Protein AF-A0A354GG50-F1 (afdb_monomer_lite)

Structure (mmCIF, N/CA/C/O backbone):
data_AF-A0A354GG50-F1
#
_entry.id   AF-A0A354GG50-F1
#
loop_
_atom_site.group_PDB
_atom_site.id
_atom_site.type_symbol
_atom_site.label_atom_id
_atom_site.label_alt_id
_atom_site.label_comp_id
_atom_site.label_asym_id
_atom_site.label_entity_id
_atom_site.label_seq_id
_atom_site.pdbx_PDB_ins_code
_atom_site.Cartn_x
_atom_site.Cartn_y
_atom_site.Cartn_z
_atom_site.occupancy
_atom_site.B_iso_or_equiv
_atom_site.auth_seq_id
_atom_site.auth_comp_id
_atom_site.auth_asym_id
_atom_site.auth_atom_id
_atom_site.pdbx_PDB_model_num
ATOM 1 N N . MET A 1 1 ? 28.148 -9.284 1.866 1.00 51.81 1 MET A N 1
ATOM 2 C CA . MET A 1 1 ? 27.307 -9.686 0.708 1.00 51.81 1 MET A CA 1
ATOM 3 C C . MET A 1 1 ? 28.190 -10.101 -0.469 1.00 51.81 1 MET A C 1
ATOM 5 O O . MET A 1 1 ? 29.041 -9.314 -0.860 1.00 51.81 1 MET A O 1
ATOM 9 N N . LYS A 1 2 ? 28.005 -11.297 -1.054 1.00 51.03 2 LYS A N 1
ATOM 10 C CA . LYS A 1 2 ? 28.727 -11.723 -2.272 1.00 51.03 2 LYS A CA 1
ATOM 11 C C . LYS A 1 2 ? 27.736 -11.932 -3.418 1.00 51.03 2 LYS A C 1
ATOM 13 O O . LYS A 1 2 ? 26.863 -12.793 -3.324 1.00 51.03 2 LYS A O 1
ATOM 18 N N . ILE A 1 3 ? 27.864 -11.136 -4.480 1.00 56.34 3 ILE A N 1
ATOM 19 C CA . ILE A 1 3 ? 27.082 -11.313 -5.711 1.00 56.34 3 ILE A CA 1
ATOM 20 C C . ILE A 1 3 ? 27.457 -12.666 -6.312 1.00 56.34 3 ILE A C 1
ATOM 22 O O . ILE A 1 3 ? 28.640 -12.958 -6.481 1.00 56.34 3 ILE A O 1
ATOM 26 N N . LYS A 1 4 ? 26.457 -13.502 -6.604 1.00 60.84 4 LYS A N 1
ATOM 27 C CA . LYS A 1 4 ? 26.679 -14.765 -7.326 1.00 60.84 4 LYS A CA 1
ATOM 28 C C . LYS A 1 4 ? 26.447 -14.618 -8.823 1.00 60.84 4 LYS A C 1
ATOM 30 O O . LYS A 1 4 ? 27.098 -15.305 -9.598 1.00 60.84 4 LYS A O 1
ATOM 35 N N . ILE A 1 5 ? 25.529 -13.733 -9.210 1.00 71.31 5 ILE A N 1
ATOM 36 C CA . ILE A 1 5 ? 25.177 -13.470 -10.603 1.00 71.31 5 ILE A CA 1
ATOM 37 C C . ILE A 1 5 ? 25.212 -11.960 -10.819 1.00 71.31 5 ILE A C 1
ATOM 39 O O . ILE A 1 5 ? 24.445 -11.216 -10.209 1.00 71.31 5 ILE A O 1
ATOM 43 N N . HIS A 1 6 ? 26.147 -11.522 -11.655 1.00 74.62 6 HIS A N 1
ATOM 44 C CA . HIS A 1 6 ? 26.325 -10.120 -12.011 1.00 74.62 6 HIS A CA 1
ATOM 45 C C . HIS A 1 6 ? 25.507 -9.787 -13.259 1.00 74.62 6 HIS A C 1
ATOM 47 O O . HIS A 1 6 ? 25.365 -10.623 -14.152 1.00 74.62 6 HIS A O 1
ATOM 53 N N . SER A 1 7 ? 25.004 -8.555 -13.335 1.00 84.06 7 SER A N 1
ATOM 54 C CA . SER A 1 7 ? 24.515 -8.005 -14.598 1.00 84.06 7 SER A CA 1
ATOM 55 C C . SER A 1 7 ? 25.671 -7.806 -15.575 1.00 84.06 7 SER A C 1
ATOM 57 O O . SER A 1 7 ? 26.761 -7.388 -15.180 1.00 84.06 7 SER A O 1
ATOM 59 N N . THR A 1 8 ? 25.419 -8.087 -16.847 1.00 87.06 8 THR A N 1
ATOM 60 C CA . THR A 1 8 ? 26.373 -7.915 -17.950 1.00 87.06 8 THR A CA 1
ATOM 61 C C . THR A 1 8 ? 25.760 -7.034 -19.031 1.00 87.06 8 THR A C 1
ATOM 63 O O . THR A 1 8 ? 24.581 -6.695 -18.952 1.00 87.06 8 THR A O 1
ATOM 66 N N . GLU A 1 9 ? 26.540 -6.658 -20.046 1.00 78.75 9 GLU A N 1
ATOM 67 C CA . GLU A 1 9 ? 25.990 -5.938 -21.198 1.00 78.75 9 GLU A CA 1
ATOM 68 C C . GLU A 1 9 ? 24.902 -6.780 -21.863 1.00 78.75 9 GLU A C 1
ATOM 70 O O . GLU A 1 9 ? 23.767 -6.349 -21.921 1.00 78.75 9 GLU A O 1
ATOM 75 N N . THR A 1 10 ? 25.141 -8.045 -22.200 1.00 83.44 10 THR A N 1
ATOM 76 C CA . THR A 1 10 ? 24.106 -8.892 -22.824 1.00 83.44 10 THR A CA 1
ATOM 77 C C . THR A 1 10 ? 22.894 -9.176 -21.928 1.00 83.44 10 THR A C 1
ATOM 79 O O . THR A 1 10 ? 21.800 -9.414 -22.433 1.00 83.44 10 THR A O 1
ATOM 82 N N . GLU A 1 11 ? 23.063 -9.158 -20.603 1.00 87.06 11 GLU A N 1
ATOM 83 C CA . GLU A 1 11 ? 22.009 -9.473 -19.635 1.00 87.06 11 GLU A CA 1
ATOM 84 C C . GLU A 1 11 ? 21.975 -8.438 -18.492 1.00 87.06 11 GLU A C 1
ATOM 86 O O . GLU A 1 11 ? 22.357 -8.723 -17.348 1.00 87.06 11 GLU A O 1
ATOM 91 N N . PRO A 1 12 ? 21.492 -7.211 -18.761 1.00 90.38 12 PRO A N 1
ATOM 92 C CA . PRO A 1 12 ? 21.618 -6.095 -17.823 1.00 90.38 12 PRO A CA 1
ATOM 93 C C . PRO A 1 12 ? 20.745 -6.252 -16.573 1.00 90.38 12 PRO A C 1
ATOM 95 O O . PRO A 1 12 ? 21.036 -5.662 -15.536 1.00 90.38 12 PRO A O 1
ATOM 98 N N . LEU A 1 13 ? 19.696 -7.078 -16.631 1.00 92.00 13 LEU A N 1
ATOM 99 C CA . LEU A 1 13 ? 18.775 -7.318 -15.515 1.00 92.00 13 LEU A CA 1
ATOM 100 C C . LEU A 1 13 ? 19.139 -8.546 -14.663 1.00 92.00 13 LEU A C 1
ATOM 102 O O . LEU A 1 13 ? 18.432 -8.840 -13.700 1.00 92.00 13 LEU A O 1
ATOM 106 N N . ASN A 1 14 ? 20.218 -9.270 -14.977 1.00 88.56 14 ASN A N 1
ATOM 107 C CA . ASN A 1 14 ? 20.534 -10.550 -14.334 1.00 88.56 14 ASN A CA 1
ATOM 108 C C . ASN A 1 14 ? 20.699 -10.480 -12.821 1.00 88.56 14 ASN A C 1
ATOM 110 O O . ASN A 1 14 ? 20.216 -11.371 -12.120 1.00 88.56 14 ASN A O 1
ATOM 114 N N . PHE A 1 15 ? 21.336 -9.422 -12.310 1.00 86.62 15 PHE A N 1
ATOM 115 C CA . PHE A 1 15 ? 21.419 -9.210 -10.869 1.00 86.62 15 PHE A CA 1
ATOM 116 C C . PHE A 1 15 ? 20.021 -9.194 -10.240 1.00 86.62 15 PHE A C 1
ATOM 118 O O . PHE A 1 15 ? 19.789 -9.895 -9.261 1.00 86.62 15 PHE A O 1
ATOM 125 N N . PHE A 1 16 ? 19.080 -8.439 -10.814 1.00 87.81 16 PHE A N 1
ATOM 126 C CA . PHE A 1 16 ? 17.727 -8.315 -10.276 1.00 87.81 16 PHE A CA 1
ATOM 127 C C . PHE A 1 16 ? 16.928 -9.605 -10.434 1.00 87.81 16 PHE A C 1
ATOM 129 O O . PHE A 1 16 ? 16.264 -10.009 -9.485 1.00 87.81 16 PHE A O 1
ATOM 136 N N . LYS A 1 17 ? 17.061 -10.310 -11.565 1.00 87.56 17 LYS A N 1
ATOM 137 C CA . LYS A 1 17 ? 16.453 -11.639 -11.741 1.00 87.56 17 LYS A CA 1
ATOM 138 C C . LYS A 1 17 ? 16.932 -12.629 -10.689 1.00 87.56 17 LYS A C 1
ATOM 140 O O . LYS A 1 17 ? 16.136 -13.382 -10.148 1.00 87.56 17 LYS A O 1
ATOM 145 N N . TRP A 1 18 ? 18.223 -12.615 -10.376 1.00 82.38 18 TRP A N 1
ATOM 146 C CA . TRP A 1 18 ? 18.794 -13.451 -9.327 1.00 82.38 18 TRP A CA 1
ATOM 147 C C . TRP A 1 18 ? 18.364 -13.014 -7.922 1.00 82.38 18 TRP A C 1
ATOM 149 O O . TRP A 1 18 ? 17.972 -13.849 -7.105 1.00 82.38 18 TRP A O 1
ATOM 159 N N . PHE A 1 19 ? 18.431 -11.712 -7.646 1.00 80.00 19 PHE A N 1
ATOM 160 C CA . PHE A 1 19 ? 18.116 -11.129 -6.348 1.00 80.00 19 PHE A CA 1
ATOM 161 C C . PHE A 1 19 ? 16.655 -11.389 -5.963 1.00 80.00 19 PHE A C 1
ATOM 163 O O . PHE A 1 19 ? 16.398 -11.830 -4.847 1.00 80.00 19 PHE A O 1
ATOM 170 N N . PHE A 1 20 ? 15.722 -11.200 -6.901 1.00 79.12 20 PHE A N 1
ATOM 171 C CA . PHE A 1 20 ? 14.286 -11.409 -6.709 1.00 79.12 20 PHE A CA 1
ATOM 172 C C . PHE A 1 20 ? 13.828 -12.872 -6.874 1.00 79.12 20 PHE A C 1
ATOM 174 O O . PHE A 1 20 ? 12.641 -13.139 -6.752 1.00 79.12 20 PHE A O 1
ATOM 181 N N . ASN A 1 21 ? 14.715 -13.845 -7.117 1.00 74.19 21 ASN A N 1
ATOM 182 C CA . ASN A 1 21 ? 14.326 -15.260 -7.209 1.00 74.19 21 ASN A CA 1
ATOM 183 C C . ASN A 1 21 ? 14.181 -15.924 -5.814 1.00 74.19 21 ASN A C 1
ATOM 185 O O . ASN A 1 21 ? 14.924 -15.633 -4.870 1.00 74.19 21 ASN A O 1
ATOM 189 N N . SER A 1 22 ? 13.223 -16.850 -5.708 1.00 54.03 22 SER A N 1
ATOM 190 C CA . SER A 1 22 ? 12.463 -17.303 -4.530 1.00 54.03 22 SER A CA 1
ATOM 191 C C . SER A 1 22 ? 13.215 -18.030 -3.405 1.00 54.03 22 SER A C 1
ATOM 193 O O . SER A 1 22 ? 12.609 -18.350 -2.387 1.00 54.03 22 SER A O 1
ATOM 195 N N . GLU A 1 23 ? 14.522 -18.264 -3.510 1.00 56.00 23 GLU A N 1
ATOM 196 C CA . GLU A 1 23 ? 15.318 -18.843 -2.408 1.00 56.00 23 GLU A CA 1
ATOM 197 C C . GLU A 1 23 ? 16.195 -17.813 -1.678 1.00 56.00 23 GLU A C 1
ATOM 199 O O . GLU A 1 23 ? 16.652 -18.059 -0.557 1.00 56.00 23 GLU A O 1
ATOM 204 N N . THR A 1 24 ? 16.432 -16.651 -2.291 1.00 53.44 24 THR A N 1
ATOM 205 C CA . THR A 1 24 ? 17.447 -15.688 -1.841 1.00 53.44 24 THR A CA 1
ATOM 206 C C . THR A 1 24 ? 16.909 -14.749 -0.761 1.00 53.44 24 THR A C 1
ATOM 208 O O . THR A 1 24 ? 17.591 -14.483 0.229 1.00 53.44 24 THR A O 1
ATOM 211 N N . ILE A 1 25 ? 15.656 -14.300 -0.889 1.00 51.75 25 ILE A N 1
ATOM 212 C CA . ILE A 1 25 ? 15.064 -13.320 0.034 1.00 51.75 25 ILE A CA 1
ATOM 213 C C . ILE A 1 25 ? 14.459 -13.982 1.282 1.00 51.75 25 ILE A C 1
ATOM 215 O O . ILE A 1 25 ? 14.435 -13.379 2.349 1.00 51.75 25 ILE A O 1
ATOM 219 N N . ALA A 1 26 ? 14.107 -15.270 1.242 1.00 50.06 26 ALA A N 1
ATOM 220 C CA . ALA A 1 26 ? 13.717 -16.009 2.452 1.00 50.06 26 ALA A CA 1
ATOM 221 C C . ALA A 1 26 ? 14.840 -16.068 3.518 1.00 50.06 26 ALA A C 1
ATOM 223 O O . ALA A 1 26 ? 14.574 -16.333 4.689 1.00 50.06 26 ALA A O 1
ATOM 224 N N . LYS A 1 27 ? 16.094 -15.784 3.128 1.00 55.25 27 LYS A N 1
ATOM 225 C CA . LYS A 1 27 ? 17.288 -15.738 3.991 1.00 55.25 27 LYS A CA 1
ATOM 226 C C . LYS A 1 27 ? 17.794 -14.319 4.260 1.00 55.25 27 LYS A C 1
ATOM 228 O O . LYS A 1 27 ? 18.933 -14.159 4.680 1.00 55.25 27 LYS A O 1
ATOM 233 N N . TYR A 1 28 ? 16.976 -13.293 4.038 1.00 54.31 28 TYR A N 1
ATOM 234 C CA . TY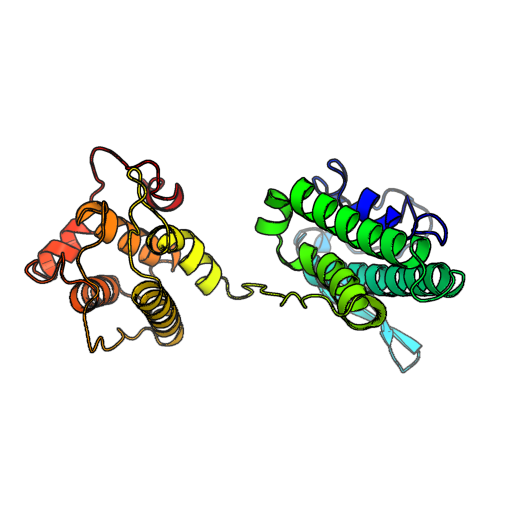R A 1 28 ? 17.356 -11.874 4.095 1.00 54.31 28 TYR A CA 1
ATOM 235 C C . TYR A 1 28 ? 18.158 -11.457 5.344 1.00 54.31 28 TYR A C 1
ATOM 237 O O . TYR A 1 28 ? 19.037 -10.604 5.257 1.00 54.31 28 TYR A O 1
ATOM 245 N N . TYR A 1 29 ? 17.900 -12.102 6.488 1.00 49.69 29 TYR A N 1
ATOM 246 C CA . TYR A 1 29 ? 18.635 -11.878 7.736 1.00 49.69 29 TYR A CA 1
ATOM 247 C C . TYR A 1 29 ? 19.932 -12.683 7.865 1.00 49.69 29 TYR A C 1
ATOM 249 O O . TYR A 1 29 ? 20.845 -12.208 8.518 1.00 49.69 29 TYR A O 1
ATOM 257 N N . ASP A 1 30 ? 20.052 -13.861 7.253 1.00 47.94 30 ASP A N 1
ATOM 258 C CA . ASP A 1 30 ? 21.285 -14.666 7.291 1.00 47.94 30 ASP A CA 1
ATOM 259 C C . ASP A 1 30 ? 22.266 -14.258 6.176 1.00 47.94 30 ASP A C 1
ATOM 261 O O . ASP A 1 30 ? 23.475 -14.439 6.287 1.00 47.94 30 ASP A O 1
ATOM 265 N N . TRP A 1 31 ? 21.755 -13.674 5.090 1.00 47.41 31 TRP A N 1
ATOM 266 C CA . TRP A 1 31 ? 22.506 -13.386 3.868 1.00 47.41 31 TRP A CA 1
ATOM 267 C C . TRP A 1 31 ? 23.466 -12.193 3.972 1.00 47.41 31 TRP A C 1
ATOM 269 O O . TRP A 1 31 ? 24.481 -12.139 3.272 1.00 47.41 31 TRP A O 1
ATOM 279 N N . PHE A 1 32 ? 23.170 -11.239 4.858 1.00 47.47 32 PHE A N 1
ATOM 280 C CA . PHE A 1 32 ? 24.045 -10.093 5.113 1.00 47.47 32 PHE A CA 1
ATOM 281 C C . PHE A 1 32 ? 25.245 -10.454 6.004 1.00 47.47 32 PHE A C 1
ATOM 283 O O . PHE A 1 32 ? 26.280 -9.800 5.900 1.00 47.47 32 PHE A O 1
ATOM 290 N N . PHE A 1 33 ? 25.130 -11.516 6.812 1.00 46.59 33 PHE A N 1
ATOM 291 C CA . PHE A 1 33 ? 26.080 -11.870 7.875 1.00 46.59 33 PHE A CA 1
ATOM 292 C C . PHE A 1 33 ? 26.705 -13.268 7.713 1.00 46.59 33 PHE A C 1
ATOM 294 O O . PHE A 1 33 ? 27.149 -13.846 8.704 1.00 46.59 33 PHE A O 1
ATOM 301 N N . ASP A 1 34 ? 26.714 -13.848 6.504 1.00 40.59 34 ASP A N 1
ATOM 302 C CA . ASP A 1 34 ? 27.281 -15.187 6.276 1.00 40.59 34 ASP A CA 1
ATOM 303 C C . ASP A 1 34 ? 28.820 -15.164 6.395 1.00 40.59 34 ASP A C 1
ATOM 305 O O . ASP A 1 34 ? 29.561 -15.035 5.421 1.00 40.59 34 ASP A O 1
ATOM 309 N N . ASP A 1 35 ? 29.279 -15.281 7.640 1.00 42.94 35 ASP A N 1
ATOM 310 C CA . ASP A 1 35 ? 30.659 -15.264 8.140 1.00 42.94 35 ASP A CA 1
ATOM 311 C C . ASP A 1 35 ? 31.358 -16.631 7.945 1.00 42.94 35 ASP A C 1
ATOM 313 O O . ASP A 1 35 ? 32.126 -17.110 8.781 1.00 42.94 35 ASP A O 1
ATOM 317 N N . LYS A 1 36 ? 31.019 -17.347 6.863 1.00 39.84 36 LYS A N 1
ATOM 318 C CA . LYS A 1 36 ? 31.468 -18.732 6.618 1.00 39.84 36 LYS A CA 1
ATOM 319 C C . LYS A 1 36 ? 32.705 -18.867 5.735 1.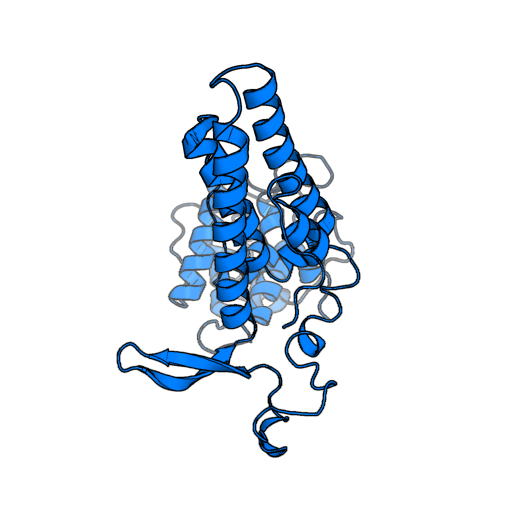00 39.84 36 LYS A C 1
ATOM 321 O O . LYS A 1 36 ? 33.018 -19.975 5.308 1.00 39.84 36 LYS A O 1
ATOM 326 N N . ASN A 1 37 ? 33.447 -17.786 5.509 1.00 35.56 37 ASN A N 1
ATOM 327 C CA . ASN A 1 37 ? 34.810 -17.871 4.988 1.00 35.56 37 ASN A CA 1
ATOM 328 C C . ASN A 1 37 ? 35.772 -17.118 5.902 1.00 35.56 37 ASN A C 1
ATOM 330 O O . ASN A 1 37 ? 36.131 -15.964 5.688 1.00 35.56 37 ASN A O 1
ATOM 334 N N . THR A 1 38 ? 36.221 -17.850 6.915 1.00 44.50 38 THR A N 1
ATOM 335 C CA . THR A 1 38 ? 37.491 -17.641 7.594 1.00 44.50 38 THR A CA 1
ATOM 336 C C . THR A 1 38 ? 38.603 -17.455 6.566 1.00 44.50 38 THR A C 1
ATOM 338 O O . THR A 1 38 ? 39.003 -18.412 5.909 1.00 44.50 38 THR A O 1
ATOM 341 N N . GLN A 1 39 ? 39.144 -16.240 6.476 1.00 35.97 39 GLN A N 1
ATOM 342 C CA . GLN A 1 39 ? 40.583 -16.066 6.708 1.00 35.97 39 GLN A CA 1
ATOM 343 C C . GLN A 1 39 ? 41.029 -14.620 6.936 1.00 35.97 39 GLN A C 1
ATOM 345 O O . GLN A 1 39 ? 42.093 -14.449 7.517 1.00 35.97 39 GLN A O 1
ATOM 350 N N . TYR A 1 40 ? 40.237 -13.595 6.613 1.00 39.03 40 TYR A N 1
ATOM 351 C CA . TYR A 1 40 ? 40.642 -12.209 6.875 1.00 39.03 40 TYR A CA 1
ATOM 352 C C . TYR A 1 40 ? 39.447 -11.262 7.007 1.00 39.03 40 TYR A C 1
ATOM 354 O O . TYR A 1 40 ? 39.152 -10.582 6.043 1.00 39.03 40 TYR A O 1
ATOM 362 N N . GLU A 1 41 ? 38.799 -11.164 8.173 1.00 35.16 41 GLU A N 1
ATOM 363 C CA . GLU A 1 41 ? 38.072 -9.936 8.556 1.00 35.16 41 GLU A CA 1
ATOM 364 C C . GLU A 1 41 ? 38.100 -9.714 10.087 1.00 35.16 41 GLU A C 1
ATOM 366 O O . GLU A 1 41 ? 38.312 -10.667 10.852 1.00 35.16 41 GLU A O 1
ATOM 371 N N . PRO A 1 42 ? 37.988 -8.452 10.554 1.00 36.94 42 PRO A N 1
ATOM 372 C CA . PRO A 1 42 ? 38.247 -8.059 11.934 1.00 36.94 42 PRO A CA 1
ATOM 373 C C . PRO A 1 42 ? 37.187 -8.618 12.886 1.00 36.94 42 PRO A C 1
ATOM 375 O O . PRO A 1 42 ? 35.989 -8.572 12.628 1.00 36.94 42 PRO A O 1
ATOM 378 N N . ARG A 1 43 ? 37.641 -9.129 14.033 1.00 37.00 43 ARG A N 1
ATOM 379 C CA . ARG A 1 43 ? 36.809 -9.748 15.074 1.00 37.00 43 ARG A CA 1
ATOM 380 C C . ARG A 1 43 ? 35.773 -8.761 15.634 1.00 37.00 43 ARG A C 1
ATOM 382 O O . ARG A 1 43 ? 36.087 -8.014 16.559 1.00 37.00 43 ARG A O 1
ATOM 389 N N . LEU A 1 44 ? 34.531 -8.806 15.155 1.00 38.41 44 LEU A N 1
ATOM 390 C CA . LEU A 1 44 ? 33.405 -8.212 15.882 1.00 38.41 44 LEU A CA 1
ATOM 391 C C . LEU A 1 44 ? 33.091 -9.047 17.132 1.00 38.41 44 LEU A C 1
ATOM 393 O O . LEU A 1 44 ? 33.124 -10.282 17.128 1.00 38.41 44 LEU A O 1
ATOM 397 N N . ASN A 1 45 ? 32.829 -8.351 18.236 1.00 34.75 45 ASN A N 1
ATOM 398 C CA . ASN A 1 45 ? 32.738 -8.939 19.567 1.00 34.75 45 ASN A CA 1
ATOM 399 C C . ASN A 1 45 ? 31.416 -9.732 19.702 1.00 34.75 45 ASN A C 1
ATOM 401 O O . ASN A 1 45 ? 30.360 -9.207 19.343 1.00 34.75 45 ASN A O 1
ATOM 405 N N . PRO A 1 46 ? 31.401 -10.966 20.245 1.00 38.34 46 PRO A N 1
ATOM 406 C CA . PRO A 1 46 ? 30.193 -11.796 20.330 1.00 38.34 46 PRO A CA 1
ATOM 407 C C . PRO A 1 46 ? 29.011 -11.157 21.079 1.00 38.34 46 PRO A C 1
ATOM 409 O O . PRO A 1 46 ? 27.868 -11.534 20.838 1.00 38.34 46 PRO A O 1
ATOM 412 N N . SER A 1 47 ? 29.257 -10.172 21.947 1.00 38.69 47 SER A N 1
ATOM 413 C CA . SER A 1 47 ? 28.223 -9.395 22.645 1.00 38.69 47 SER A CA 1
ATOM 414 C C . SER A 1 47 ? 27.422 -8.452 21.734 1.00 38.69 47 SER A C 1
ATOM 416 O O . SER A 1 47 ? 26.347 -8.013 22.129 1.00 38.69 47 SER A O 1
ATOM 418 N N . GLN A 1 48 ? 27.885 -8.185 20.508 1.00 40.44 48 GLN A N 1
ATOM 419 C CA . GLN A 1 48 ? 27.143 -7.444 19.478 1.00 40.44 48 GLN A CA 1
ATOM 420 C C . GLN A 1 48 ? 26.197 -8.348 18.662 1.00 40.44 48 GLN A C 1
ATOM 422 O O . GLN A 1 48 ? 25.388 -7.847 17.887 1.00 40.44 48 GLN A O 1
ATOM 427 N N . LYS A 1 49 ? 26.231 -9.677 18.865 1.00 41.75 49 LYS A N 1
ATOM 428 C CA . LYS A 1 49 ? 25.354 -10.648 18.175 1.00 41.75 49 LYS A CA 1
ATOM 429 C C . LYS A 1 49 ? 23.896 -10.636 18.656 1.00 41.75 49 LYS A C 1
ATOM 431 O O . LYS A 1 49 ? 23.057 -11.307 18.054 1.00 41.75 49 LYS A O 1
ATOM 436 N N . SER A 1 50 ? 23.581 -9.930 19.744 1.00 37.28 50 SER A N 1
ATOM 437 C CA . SER A 1 50 ? 22.257 -9.963 20.379 1.00 37.28 50 SER A CA 1
ATOM 438 C C . SER A 1 50 ? 21.229 -9.002 19.768 1.00 37.28 50 SER A C 1
ATOM 440 O O . SER A 1 50 ? 20.040 -9.226 19.968 1.00 37.28 50 SER A O 1
ATOM 442 N N . ASN A 1 51 ? 21.637 -8.018 18.954 1.00 42.09 51 ASN A N 1
ATOM 443 C CA . ASN A 1 51 ? 20.726 -7.097 18.256 1.00 42.09 51 ASN A CA 1
ATOM 444 C C . ASN A 1 51 ? 20.855 -7.236 16.730 1.00 42.09 51 ASN A C 1
ATOM 446 O O . ASN A 1 51 ? 21.449 -6.403 16.057 1.00 42.09 51 ASN A O 1
ATOM 450 N N . ARG A 1 52 ? 20.264 -8.301 16.176 1.00 50.12 52 ARG A N 1
ATOM 451 C CA . ARG A 1 52 ? 20.319 -8.694 14.748 1.00 50.12 52 ARG A CA 1
ATOM 452 C C . ARG A 1 52 ? 19.662 -7.722 13.745 1.00 50.12 52 ARG A C 1
ATOM 454 O O . ARG A 1 52 ? 19.559 -8.059 12.571 1.00 50.12 52 ARG A O 1
ATOM 461 N N . LEU A 1 53 ? 19.165 -6.568 14.190 1.00 45.25 53 LEU A N 1
ATOM 462 C CA . LEU A 1 53 ? 18.495 -5.570 13.339 1.00 45.25 53 LEU A CA 1
ATOM 463 C C . LEU A 1 53 ? 19.438 -4.450 12.876 1.00 45.25 53 LEU A C 1
ATOM 465 O O . LEU A 1 53 ? 19.132 -3.758 11.905 1.00 45.25 53 LEU A O 1
ATOM 469 N N . ASP A 1 54 ? 20.591 -4.322 13.535 1.00 42.25 54 ASP A N 1
ATOM 470 C CA . ASP A 1 54 ? 21.579 -3.290 13.264 1.00 42.25 54 ASP A CA 1
ATOM 471 C C . ASP A 1 54 ? 22.854 -3.924 12.693 1.00 42.25 54 ASP A C 1
ATOM 473 O O . ASP A 1 54 ? 23.452 -4.807 13.310 1.00 42.25 54 ASP A O 1
ATOM 477 N N . GLY A 1 55 ? 23.266 -3.479 11.508 1.00 49.66 55 GLY A N 1
ATOM 478 C CA . GLY A 1 55 ? 24.549 -3.816 10.895 1.00 49.66 55 GLY A CA 1
ATOM 479 C C . GLY A 1 55 ? 25.551 -2.669 11.038 1.00 49.66 55 GLY A C 1
ATOM 480 O O . GLY A 1 55 ? 25.188 -1.531 11.335 1.00 49.66 55 GLY A O 1
ATOM 481 N N . TYR A 1 56 ? 26.828 -2.960 10.810 1.00 48.34 56 TYR A N 1
ATOM 482 C CA . TYR A 1 56 ? 27.853 -1.933 10.627 1.00 48.34 56 TYR A CA 1
ATOM 483 C C . TYR A 1 56 ? 28.348 -2.008 9.184 1.00 48.34 56 TYR A C 1
ATOM 485 O O . TYR A 1 56 ? 28.627 -3.099 8.689 1.00 48.34 56 TYR A O 1
ATOM 493 N N . ILE A 1 57 ? 28.439 -0.863 8.510 1.00 44.22 57 ILE A N 1
ATOM 494 C CA . ILE A 1 57 ? 29.120 -0.740 7.216 1.00 44.22 57 ILE A CA 1
ATOM 495 C C . ILE A 1 57 ? 30.357 0.129 7.429 1.00 44.22 57 ILE A C 1
ATOM 497 O O . ILE A 1 57 ? 30.273 1.177 8.075 1.00 44.22 57 ILE A O 1
ATOM 501 N N . GLU A 1 58 ? 31.491 -0.301 6.878 1.00 39.97 58 GLU A N 1
ATOM 502 C CA . GLU A 1 58 ? 32.687 0.531 6.756 1.00 39.97 58 GLU A CA 1
ATOM 503 C C . GLU A 1 58 ? 32.502 1.529 5.610 1.00 39.97 58 GLU A C 1
ATOM 505 O O . GLU A 1 58 ? 32.325 1.148 4.450 1.00 39.97 58 GLU A O 1
ATOM 510 N N . TYR A 1 59 ? 32.530 2.820 5.934 1.00 35.34 59 TYR A N 1
ATOM 511 C CA . TYR A 1 59 ? 32.528 3.896 4.948 1.00 35.34 59 TYR A CA 1
ATOM 512 C C . TYR A 1 59 ? 33.932 4.466 4.802 1.00 35.34 59 TYR A C 1
ATOM 514 O O . TYR A 1 59 ? 34.587 4.748 5.802 1.00 35.34 59 TYR A O 1
ATOM 522 N N . LEU A 1 60 ? 34.363 4.701 3.560 1.00 33.59 60 LEU A N 1
ATOM 523 C CA . LEU A 1 60 ? 35.513 5.558 3.288 1.00 33.59 60 LEU A CA 1
ATOM 524 C C . LEU A 1 60 ? 35.044 7.014 3.362 1.00 33.59 60 LEU A C 1
ATOM 526 O O . LEU A 1 60 ? 34.332 7.496 2.476 1.00 33.59 60 LEU A O 1
ATOM 530 N N . CYS A 1 61 ? 35.409 7.707 4.433 1.00 38.72 61 CYS A N 1
ATOM 531 C CA . CYS A 1 61 ? 35.093 9.116 4.596 1.00 38.72 61 CYS A CA 1
ATOM 532 C C . CYS A 1 61 ? 35.932 9.984 3.633 1.00 38.72 61 CYS A C 1
ATOM 534 O O . CYS A 1 61 ? 37.002 9.566 3.185 1.00 38.72 61 CYS A O 1
ATOM 536 N N . PRO A 1 62 ? 35.501 11.228 3.334 1.00 34.12 62 PRO A N 1
ATOM 537 C CA . PRO A 1 62 ? 36.221 12.148 2.439 1.00 34.12 62 PRO A CA 1
ATOM 538 C C . PRO A 1 62 ? 37.665 12.472 2.863 1.00 34.12 62 PRO A C 1
ATOM 540 O O . PRO A 1 62 ? 38.442 13.005 2.079 1.00 34.12 62 PRO A O 1
ATOM 543 N N . ASN A 1 63 ? 38.021 12.164 4.110 1.00 49.78 63 ASN A N 1
ATOM 544 C CA . ASN A 1 63 ? 39.356 12.293 4.692 1.00 49.78 63 ASN A CA 1
ATOM 545 C C . ASN A 1 63 ? 40.200 11.002 4.583 1.00 49.78 63 ASN A C 1
ATOM 547 O O . ASN A 1 63 ? 41.231 10.914 5.242 1.00 49.78 63 ASN A O 1
ATOM 551 N N . ASN A 1 64 ? 39.773 10.011 3.789 1.00 44.94 64 ASN A N 1
ATOM 552 C CA . ASN A 1 64 ? 40.380 8.676 3.666 1.00 44.94 64 ASN A CA 1
ATOM 553 C C . ASN A 1 64 ? 40.432 7.855 4.969 1.00 44.94 64 ASN A C 1
ATOM 555 O O . ASN A 1 64 ? 41.136 6.847 5.025 1.00 44.94 64 ASN A O 1
ATOM 559 N N . ASN A 1 65 ? 39.674 8.237 5.999 1.00 40.75 65 ASN A N 1
ATOM 560 C CA . ASN A 1 65 ? 39.503 7.408 7.188 1.00 40.75 65 ASN A CA 1
ATOM 561 C C . ASN A 1 65 ? 38.312 6.466 7.010 1.00 40.75 65 ASN A C 1
ATOM 563 O O . ASN A 1 65 ? 37.299 6.838 6.416 1.00 40.75 65 ASN A O 1
ATOM 567 N N . PHE A 1 66 ? 38.433 5.255 7.549 1.00 42.19 66 PHE A N 1
ATOM 568 C CA . PHE A 1 66 ? 37.328 4.307 7.607 1.00 42.19 66 PHE A CA 1
ATOM 569 C C . PHE A 1 66 ? 36.533 4.524 8.894 1.00 42.19 66 PHE A C 1
ATOM 571 O O . PHE A 1 66 ? 37.084 4.402 9.989 1.00 42.19 66 PHE A O 1
ATOM 578 N N . GLU A 1 67 ? 35.246 4.842 8.770 1.00 41.75 67 GLU A N 1
ATOM 579 C CA . GLU A 1 67 ? 34.325 4.920 9.907 1.00 41.75 67 GLU A CA 1
ATOM 580 C C . GLU A 1 67 ? 33.293 3.791 9.840 1.00 41.75 67 GLU A C 1
ATOM 582 O O . GLU A 1 67 ? 32.652 3.559 8.811 1.00 41.75 67 GLU A O 1
ATOM 587 N N . LEU A 1 68 ? 33.126 3.090 10.965 1.00 46.22 68 LEU A N 1
ATOM 588 C CA . LEU A 1 68 ? 32.071 2.099 11.155 1.00 46.22 68 LEU A CA 1
ATOM 589 C C . LEU A 1 68 ? 30.781 2.822 11.528 1.00 46.22 68 LEU A C 1
ATOM 591 O O . LEU A 1 68 ? 30.602 3.257 12.667 1.00 46.22 68 LEU A O 1
ATOM 595 N N . VAL A 1 69 ? 29.863 2.923 10.573 1.00 49.25 69 VAL A N 1
ATOM 596 C CA . VAL A 1 69 ? 28.555 3.537 10.807 1.00 49.25 69 VAL A CA 1
ATOM 597 C C . VAL A 1 69 ? 27.543 2.437 11.087 1.00 49.25 69 VAL A C 1
ATOM 599 O O . VAL A 1 69 ? 27.390 1.496 10.305 1.00 49.25 69 VAL A O 1
ATOM 602 N N . LYS A 1 70 ? 26.842 2.568 12.216 1.00 55.50 70 LYS A N 1
ATOM 603 C CA . LYS A 1 70 ? 25.717 1.705 12.568 1.00 55.50 70 LYS A CA 1
ATOM 604 C C . LYS A 1 70 ? 24.529 2.067 11.677 1.00 55.50 70 LYS A C 1
ATOM 606 O O . LYS A 1 70 ? 24.042 3.192 11.739 1.00 55.50 70 LYS A O 1
ATOM 611 N N . VAL A 1 71 ? 24.084 1.125 10.860 1.00 54.88 71 VAL A N 1
ATOM 612 C CA . VAL A 1 71 ? 22.978 1.294 9.910 1.00 54.88 71 VAL A CA 1
ATOM 613 C C . VAL A 1 71 ? 22.031 0.108 10.008 1.00 54.88 71 VAL A C 1
ATOM 615 O O . VAL A 1 71 ? 22.433 -1.006 10.350 1.00 54.88 71 VAL A O 1
ATOM 618 N N . THR A 1 72 ? 20.762 0.325 9.691 1.00 62.00 72 THR A N 1
ATOM 619 C CA . THR A 1 72 ? 19.809 -0.786 9.604 1.00 62.00 72 THR A CA 1
ATOM 620 C C . THR A 1 72 ? 20.104 -1.649 8.371 1.00 62.00 72 THR A C 1
ATOM 622 O O . THR A 1 72 ? 20.735 -1.209 7.401 1.00 62.00 72 THR A O 1
ATOM 625 N N . ILE A 1 73 ? 19.637 -2.900 8.379 1.00 64.25 73 ILE A N 1
ATOM 626 C CA . ILE A 1 73 ? 19.718 -3.786 7.200 1.00 64.25 73 ILE A CA 1
ATOM 627 C C . ILE A 1 73 ? 18.966 -3.175 6.006 1.00 64.25 73 ILE A C 1
ATOM 629 O O . ILE A 1 73 ? 19.408 -3.303 4.866 1.00 64.25 73 ILE A O 1
ATOM 633 N N . GLU A 1 74 ? 17.859 -2.477 6.264 1.00 65.69 74 GLU A N 1
ATOM 634 C CA . GLU A 1 74 ? 17.050 -1.814 5.238 1.00 65.69 74 GLU A CA 1
ATOM 635 C C . GLU A 1 74 ? 17.828 -0.685 4.551 1.00 65.69 74 GLU A C 1
ATOM 637 O O . GLU A 1 74 ? 17.945 -0.687 3.329 1.00 65.69 74 GLU A O 1
ATOM 642 N N . GLU A 1 75 ? 18.449 0.218 5.317 1.00 64.62 75 GLU A N 1
ATOM 643 C CA . GLU A 1 75 ? 19.288 1.299 4.771 1.00 64.62 75 GLU A CA 1
ATOM 644 C C . GLU A 1 75 ? 20.505 0.763 4.010 1.00 64.62 75 GLU A C 1
ATOM 646 O O . GLU A 1 75 ? 20.905 1.298 2.973 1.00 64.62 75 GLU A O 1
ATOM 651 N N . SER A 1 76 ? 21.103 -0.307 4.533 1.00 66.88 76 SER A N 1
ATOM 652 C CA . SER A 1 76 ? 22.244 -0.982 3.918 1.00 66.88 76 SER A CA 1
ATOM 653 C C . SER A 1 76 ? 21.875 -1.564 2.561 1.00 66.88 76 SER A C 1
ATOM 655 O O . SER A 1 76 ? 22.609 -1.398 1.582 1.00 66.88 76 SER A O 1
ATOM 657 N N . LEU A 1 77 ? 20.723 -2.232 2.491 1.00 72.38 77 LEU A N 1
ATOM 658 C CA . LEU A 1 77 ? 20.276 -2.833 1.253 1.00 72.38 77 LEU A CA 1
ATOM 659 C C . LEU A 1 77 ? 19.735 -1.798 0.267 1.00 72.38 77 LEU A C 1
ATOM 661 O O . LEU A 1 77 ? 20.005 -1.934 -0.921 1.00 72.38 77 LEU A O 1
ATOM 665 N N . ASP A 1 78 ? 19.055 -0.744 0.720 1.00 73.00 78 ASP A N 1
ATOM 666 C CA . ASP A 1 78 ? 18.618 0.345 -0.161 1.00 73.00 78 ASP A CA 1
ATOM 667 C C . ASP A 1 78 ? 19.811 0.982 -0.888 1.00 73.00 78 ASP A C 1
ATOM 669 O O . ASP A 1 78 ? 19.808 1.107 -2.118 1.00 73.00 78 ASP A O 1
ATOM 673 N N . LYS A 1 79 ? 20.886 1.297 -0.153 1.00 70.69 79 LYS A N 1
ATOM 674 C CA . LYS A 1 79 ? 22.138 1.801 -0.739 1.00 70.69 79 LYS A CA 1
ATOM 675 C C . LYS A 1 79 ? 22.716 0.820 -1.749 1.00 70.69 79 LYS A C 1
ATOM 677 O O . LYS A 1 79 ? 23.082 1.205 -2.859 1.00 70.69 79 LYS A O 1
ATOM 682 N N . TYR A 1 80 ? 22.772 -0.453 -1.379 1.00 74.38 80 TYR A N 1
ATOM 683 C CA . TYR A 1 80 ? 23.319 -1.490 -2.236 1.00 74.38 80 TYR A CA 1
ATOM 684 C C . TYR A 1 80 ? 22.518 -1.665 -3.539 1.00 74.38 80 TYR A C 1
ATOM 686 O O . TYR A 1 80 ? 23.087 -1.661 -4.632 1.00 74.38 80 TYR A O 1
ATOM 694 N N . LEU A 1 81 ? 21.192 -1.761 -3.441 1.00 81.12 81 LEU A N 1
ATOM 695 C CA . LEU A 1 81 ? 20.288 -1.877 -4.585 1.00 81.12 81 LEU A CA 1
ATOM 696 C C . LEU A 1 81 ? 20.332 -0.629 -5.471 1.00 81.12 81 LEU A C 1
ATOM 698 O O . LEU A 1 81 ? 20.271 -0.755 -6.692 1.00 81.12 81 LEU A O 1
ATOM 702 N N . SER A 1 82 ? 20.527 0.556 -4.887 1.00 77.88 82 SER A N 1
ATOM 703 C CA . SER A 1 82 ? 20.710 1.806 -5.637 1.00 77.88 82 SER A CA 1
ATOM 704 C C . SER A 1 82 ? 21.979 1.782 -6.505 1.00 77.88 82 SER A C 1
ATOM 706 O O . SER A 1 82 ? 21.958 2.213 -7.664 1.00 77.88 82 SER A O 1
ATOM 708 N N . VAL A 1 83 ? 23.081 1.219 -5.994 1.00 78.25 83 VAL A N 1
ATOM 709 C CA . VAL A 1 83 ? 24.321 1.020 -6.772 1.00 78.25 83 VAL A CA 1
ATOM 710 C C . VAL A 1 83 ? 24.099 0.033 -7.923 1.00 78.25 83 VAL A C 1
ATOM 712 O O . VAL A 1 83 ? 24.541 0.280 -9.050 1.00 78.25 83 VAL A O 1
ATOM 715 N N . GLN A 1 84 ? 23.385 -1.068 -7.673 1.00 83.06 84 GLN A N 1
ATOM 716 C CA . GLN A 1 84 ? 23.083 -2.066 -8.707 1.00 83.06 84 GLN A CA 1
ATOM 717 C C . GLN A 1 84 ? 22.118 -1.532 -9.773 1.00 83.06 84 GLN A C 1
ATOM 719 O O . GLN A 1 84 ? 22.312 -1.793 -10.962 1.00 83.06 84 GLN A O 1
ATOM 724 N N . SER A 1 85 ? 21.137 -0.720 -9.374 1.00 86.56 85 SER A N 1
ATOM 725 C CA . SER A 1 85 ? 20.234 -0.006 -10.284 1.00 86.56 85 SER A CA 1
ATOM 726 C C . SER A 1 85 ? 21.018 0.928 -11.208 1.00 86.56 85 SER A C 1
ATOM 728 O O . SER A 1 85 ? 20.921 0.823 -12.430 1.00 86.56 85 SER A O 1
ATOM 730 N N . SER A 1 86 ? 21.908 1.751 -10.644 1.00 82.50 86 SER A N 1
ATOM 731 C CA . SER A 1 86 ? 22.768 2.659 -11.418 1.00 82.50 86 SER A CA 1
ATOM 732 C C . SER A 1 86 ? 23.673 1.910 -12.405 1.00 82.50 86 SER A C 1
ATOM 734 O O . SER A 1 86 ? 23.829 2.319 -13.557 1.00 82.50 86 SER A O 1
ATOM 736 N N . SER A 1 87 ? 24.241 0.780 -11.974 1.00 83.44 87 SER A N 1
ATOM 737 C CA . SER A 1 87 ? 25.074 -0.080 -12.825 1.00 83.44 87 SER A CA 1
ATOM 738 C C . SER A 1 87 ? 24.265 -0.684 -13.975 1.00 83.44 87 SER A C 1
ATOM 740 O O . SER A 1 87 ? 24.697 -0.655 -15.123 1.00 83.44 87 SER A O 1
ATOM 742 N N . THR A 1 88 ? 23.054 -1.155 -13.684 1.00 90.06 88 THR A N 1
ATO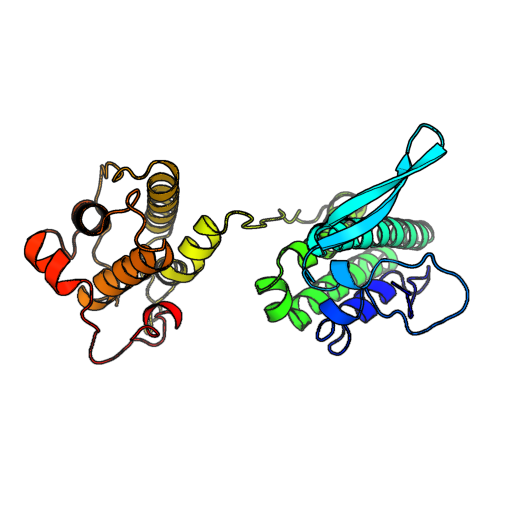M 743 C CA . THR A 1 88 ? 22.118 -1.707 -14.673 1.00 90.06 88 THR A CA 1
ATOM 744 C C . THR A 1 88 ? 21.685 -0.660 -15.695 1.00 90.06 88 THR A C 1
ATOM 746 O O . THR A 1 88 ? 21.705 -0.927 -16.894 1.00 90.06 88 THR A O 1
ATOM 749 N N . ILE A 1 89 ? 21.373 0.561 -15.251 1.00 91.06 89 ILE A N 1
ATOM 750 C CA . ILE A 1 89 ? 21.055 1.694 -16.132 1.00 91.06 89 ILE A CA 1
ATOM 751 C C . ILE A 1 89 ? 22.203 1.966 -17.108 1.00 91.06 89 ILE A C 1
ATOM 753 O O . ILE A 1 89 ? 21.964 2.185 -18.298 1.00 91.06 89 ILE A O 1
ATOM 757 N N . LYS A 1 90 ? 23.452 1.922 -16.631 1.00 90.50 90 LYS A N 1
ATOM 758 C CA . LYS A 1 90 ? 24.630 2.108 -17.485 1.00 90.50 90 LYS A CA 1
ATOM 759 C C . LYS A 1 90 ? 24.741 1.010 -18.549 1.00 90.50 90 LYS A C 1
ATOM 761 O O . LYS A 1 90 ? 24.956 1.334 -19.711 1.00 90.50 90 LYS A O 1
ATOM 766 N N . LEU A 1 91 ? 24.534 -0.254 -18.177 1.00 91.75 91 LEU A N 1
ATOM 767 C CA . LEU A 1 91 ? 24.552 -1.384 -19.117 1.00 91.75 91 LEU A CA 1
ATOM 768 C C . LEU A 1 91 ? 23.442 -1.265 -20.172 1.00 91.75 91 LEU A C 1
ATOM 770 O O . LEU A 1 91 ? 23.705 -1.395 -21.363 1.00 91.75 91 LEU A O 1
ATOM 774 N N . ILE A 1 92 ? 22.220 -0.919 -19.752 1.00 91.44 92 ILE A N 1
ATOM 775 C CA . ILE A 1 92 ? 21.099 -0.659 -20.670 1.00 91.44 92 ILE A CA 1
ATOM 776 C C . ILE A 1 92 ? 21.450 0.475 -21.635 1.00 91.44 92 ILE A C 1
ATOM 778 O O . ILE A 1 92 ? 21.207 0.357 -22.832 1.00 91.44 92 ILE A O 1
ATOM 782 N N . THR A 1 93 ? 22.044 1.556 -21.129 1.00 90.88 93 THR A N 1
ATOM 783 C CA . THR A 1 93 ? 22.459 2.701 -21.949 1.00 90.88 93 THR A CA 1
ATOM 784 C C . THR A 1 93 ? 23.464 2.289 -23.019 1.00 90.88 93 THR A C 1
ATOM 786 O O . THR A 1 93 ? 23.314 2.702 -24.166 1.00 90.88 93 THR A O 1
ATOM 789 N N . ASN A 1 94 ? 24.461 1.476 -22.659 1.00 89.81 94 ASN A N 1
ATOM 790 C CA . ASN A 1 94 ? 25.460 0.972 -23.598 1.00 89.81 94 ASN A CA 1
ATOM 791 C C . ASN A 1 94 ? 24.795 0.160 -24.715 1.00 89.81 94 ASN A C 1
ATOM 793 O O . ASN A 1 94 ? 24.894 0.555 -25.873 1.00 89.81 94 ASN A O 1
ATOM 797 N N . ASN A 1 95 ? 24.020 -0.872 -24.367 1.00 89.44 95 ASN A N 1
ATOM 798 C CA . ASN A 1 95 ? 23.338 -1.724 -25.349 1.00 89.44 95 ASN A CA 1
ATOM 799 C C . ASN A 1 95 ? 22.446 -0.928 -26.301 1.00 89.44 95 ASN A C 1
ATOM 801 O O . ASN A 1 95 ? 22.416 -1.155 -27.503 1.00 89.44 95 ASN A O 1
ATOM 805 N N . VAL A 1 96 ? 21.668 -0.001 -25.745 1.00 89.06 96 VAL A N 1
ATOM 806 C CA . VAL A 1 96 ? 20.679 0.765 -26.502 1.00 89.06 96 VAL A CA 1
ATOM 807 C C . VAL A 1 96 ? 21.360 1.760 -27.447 1.00 89.06 96 VAL A C 1
ATOM 809 O O . VAL A 1 96 ? 20.814 2.051 -28.508 1.00 89.06 96 VAL A O 1
ATOM 812 N N . ASN A 1 97 ? 22.549 2.263 -27.101 1.00 87.62 97 ASN A N 1
ATOM 813 C CA . ASN A 1 97 ? 23.330 3.154 -27.963 1.00 87.62 97 ASN A CA 1
ATOM 814 C C . ASN A 1 97 ? 24.011 2.429 -29.137 1.00 87.62 97 ASN A C 1
ATOM 816 O O . ASN A 1 97 ? 24.352 3.090 -30.116 1.00 87.62 97 ASN A O 1
ATOM 820 N N . GLU A 1 98 ? 24.213 1.110 -29.056 1.00 88.00 98 GLU A N 1
ATOM 821 C CA . GLU A 1 98 ? 24.711 0.305 -30.184 1.00 88.00 98 GLU A CA 1
ATOM 822 C C . GLU A 1 98 ? 23.640 0.092 -31.263 1.00 88.00 98 GLU A C 1
ATOM 824 O O . GLU A 1 98 ? 23.955 -0.154 -32.428 1.00 88.00 98 GLU A O 1
ATOM 829 N N . LEU A 1 99 ? 22.366 0.228 -30.890 1.00 87.25 99 LEU A N 1
ATOM 830 C CA . LEU A 1 99 ? 21.232 0.083 -31.793 1.00 87.25 99 LEU A CA 1
ATOM 831 C C . LEU A 1 99 ? 20.933 1.390 -32.536 1.00 87.25 99 LEU A C 1
ATOM 833 O O . LEU A 1 99 ? 21.093 2.499 -32.020 1.00 87.25 99 LEU A O 1
ATOM 837 N N . ILE A 1 100 ? 20.398 1.265 -33.753 1.00 85.56 100 ILE A N 1
ATOM 838 C CA . ILE A 1 100 ? 19.906 2.423 -34.505 1.00 85.56 100 ILE A CA 1
ATOM 839 C C . ILE A 1 100 ? 18.722 3.021 -33.744 1.00 85.56 100 ILE A C 1
ATOM 841 O O . ILE A 1 100 ? 17.695 2.362 -33.549 1.00 85.56 100 ILE A O 1
ATOM 845 N N . LYS A 1 101 ? 18.866 4.282 -33.331 1.00 86.31 101 LYS A N 1
ATOM 846 C CA . LYS A 1 101 ? 17.836 5.019 -32.600 1.00 86.31 101 LYS A CA 1
ATOM 847 C C . LYS A 1 101 ? 16.499 4.981 -33.348 1.00 86.31 101 LYS A C 1
ATOM 849 O O . LYS A 1 101 ? 16.459 5.177 -34.559 1.00 86.31 101 LYS A O 1
ATOM 854 N N . ASP A 1 102 ? 15.423 4.741 -32.602 1.00 82.75 102 ASP A N 1
ATOM 855 C CA . ASP A 1 102 ? 14.040 4.662 -33.097 1.00 82.75 102 ASP A CA 1
ATOM 856 C C . ASP A 1 102 ? 13.764 3.495 -34.070 1.00 82.75 102 ASP A C 1
ATOM 858 O O . ASP A 1 102 ? 12.669 3.390 -34.623 1.00 82.75 102 ASP A O 1
ATOM 862 N N . SER A 1 103 ? 14.715 2.570 -34.248 1.00 88.62 103 SER A N 1
ATOM 863 C CA . SER A 1 103 ? 14.464 1.323 -34.973 1.00 88.62 103 SER A CA 1
ATOM 864 C C . SER A 1 103 ? 13.491 0.411 -34.219 1.00 88.62 103 SER A C 1
ATOM 866 O O . SER A 1 103 ? 13.299 0.513 -33.006 1.00 88.62 103 SER A O 1
ATOM 868 N N . LYS A 1 104 ? 12.888 -0.542 -34.937 1.00 90.25 104 LYS A N 1
ATOM 869 C CA . LYS A 1 104 ? 12.008 -1.545 -34.322 1.00 90.25 104 LYS A CA 1
ATOM 870 C C . LYS A 1 104 ? 12.740 -2.373 -33.262 1.00 90.25 104 LYS A C 1
ATOM 872 O O . LYS A 1 104 ? 12.173 -2.664 -32.220 1.00 90.25 104 LYS A O 1
ATOM 877 N N . GLU A 1 105 ? 13.994 -2.727 -33.521 1.00 88.44 105 GLU A N 1
ATOM 878 C CA . GLU A 1 105 ? 14.839 -3.471 -32.584 1.00 88.44 105 GLU A CA 1
ATOM 879 C C . GLU A 1 105 ? 15.125 -2.662 -31.315 1.00 88.44 105 GLU A C 1
ATOM 881 O O . GLU A 1 105 ? 14.954 -3.168 -30.211 1.00 88.44 105 GLU A O 1
ATOM 886 N N . TYR A 1 106 ? 15.442 -1.376 -31.474 1.00 90.25 106 TYR A N 1
ATOM 887 C CA . TYR A 1 106 ? 15.624 -0.433 -30.372 1.00 90.25 106 TYR A CA 1
ATOM 888 C C . TYR A 1 106 ? 14.391 -0.351 -29.463 1.00 90.25 106 TYR A C 1
ATOM 890 O O . TYR A 1 106 ? 14.503 -0.486 -28.244 1.00 90.25 106 TYR A O 1
ATOM 898 N N . GLN A 1 107 ? 13.207 -0.161 -30.054 1.00 89.12 107 GLN A N 1
ATOM 899 C CA . GLN A 1 107 ? 11.949 -0.069 -29.306 1.00 89.12 107 GLN A CA 1
ATOM 900 C C . GLN A 1 107 ? 11.616 -1.399 -28.618 1.00 89.12 107 GLN A C 1
ATOM 902 O O . GLN A 1 107 ? 11.373 -1.421 -27.413 1.00 89.12 107 G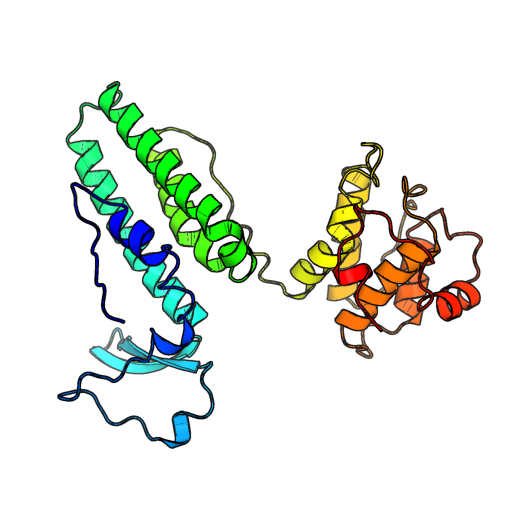LN A O 1
ATOM 907 N N . ASN A 1 108 ? 11.717 -2.515 -29.346 1.00 91.50 108 ASN A N 1
ATOM 908 C CA . ASN A 1 108 ? 11.471 -3.851 -28.804 1.00 91.50 108 ASN A CA 1
ATOM 909 C C . ASN A 1 108 ? 12.390 -4.174 -27.617 1.00 91.50 108 ASN A C 1
ATOM 911 O O . ASN A 1 108 ? 11.934 -4.762 -26.640 1.00 91.50 108 ASN A O 1
ATOM 915 N N . GLN A 1 109 ? 13.671 -3.796 -27.681 1.00 92.50 109 GLN A N 1
ATOM 916 C CA . GLN A 1 109 ? 14.627 -4.062 -26.604 1.00 92.50 109 GLN A CA 1
ATOM 917 C C . GLN A 1 109 ? 14.270 -3.289 -25.327 1.00 92.50 109 GLN A C 1
ATOM 919 O O . GLN A 1 109 ? 14.330 -3.831 -24.223 1.00 92.50 109 GLN A O 1
ATOM 924 N N . LEU A 1 110 ? 13.872 -2.023 -25.466 1.00 91.88 110 LEU A N 1
ATOM 925 C CA . LEU A 1 110 ? 13.451 -1.192 -24.339 1.00 91.88 110 LEU A CA 1
ATOM 926 C C . LEU A 1 110 ? 12.138 -1.690 -23.724 1.00 91.88 110 LEU A C 1
ATOM 928 O O . LEU A 1 110 ? 12.042 -1.804 -22.502 1.00 91.88 110 LEU A O 1
ATOM 932 N N . GLU A 1 111 ? 11.151 -2.027 -24.556 1.00 90.69 111 GLU A N 1
ATOM 933 C CA . GLU A 1 111 ? 9.886 -2.624 -24.116 1.00 90.69 111 GLU A CA 1
ATOM 934 C C . GLU A 1 111 ? 10.108 -3.976 -23.430 1.00 90.69 111 GLU A C 1
ATOM 936 O O . GLU A 1 111 ? 9.482 -4.259 -22.406 1.00 90.69 111 GLU A O 1
ATOM 941 N N . PHE A 1 112 ? 11.048 -4.781 -23.933 1.00 92.81 112 PHE A N 1
ATOM 942 C CA . PHE A 1 112 ? 11.456 -6.034 -23.308 1.00 92.81 112 PHE A CA 1
ATOM 943 C C . PHE A 1 112 ? 12.004 -5.809 -21.894 1.00 92.81 112 PHE A C 1
ATOM 945 O O . PHE A 1 112 ? 11.563 -6.484 -20.966 1.00 92.81 112 PHE A O 1
ATOM 952 N N . TYR A 1 113 ? 12.887 -4.828 -21.679 1.00 93.19 113 TYR A N 1
ATOM 953 C CA . TYR A 1 113 ? 13.372 -4.519 -20.327 1.00 93.19 113 TYR A CA 1
ATOM 954 C C . TYR A 1 113 ? 12.253 -4.066 -19.385 1.00 93.19 113 TYR A C 1
ATOM 956 O O . TYR A 1 113 ? 12.218 -4.497 -18.233 1.00 93.19 113 TYR A O 1
ATOM 964 N N . ILE A 1 114 ? 11.327 -3.223 -19.856 1.00 91.19 114 ILE A N 1
ATOM 965 C CA . ILE A 1 114 ? 10.167 -2.800 -19.057 1.00 91.19 114 ILE A CA 1
ATOM 966 C C . ILE A 1 114 ? 9.309 -4.007 -18.673 1.00 91.19 114 ILE A C 1
ATOM 968 O O . ILE A 1 114 ? 8.913 -4.125 -17.511 1.00 91.19 114 ILE A O 1
ATOM 972 N N . LYS A 1 115 ? 9.055 -4.910 -19.625 1.00 90.69 115 LYS A N 1
ATOM 973 C CA . LYS A 1 115 ? 8.306 -6.144 -19.391 1.00 90.69 115 LYS A CA 1
ATOM 974 C C . LYS A 1 115 ? 8.988 -7.019 -18.340 1.00 90.69 115 LYS A C 1
ATOM 976 O O . LYS A 1 115 ? 8.335 -7.394 -17.378 1.00 90.69 115 LYS A O 1
ATOM 981 N N . GLU A 1 116 ? 10.286 -7.279 -18.471 1.00 92.62 116 GLU A N 1
ATOM 982 C CA . GLU A 1 116 ? 11.036 -8.093 -17.505 1.00 92.62 116 GLU A CA 1
ATOM 983 C C . GLU A 1 116 ? 11.014 -7.485 -16.094 1.00 92.62 116 GLU A C 1
ATOM 985 O O . GLU A 1 116 ? 10.891 -8.203 -15.108 1.00 92.62 116 GLU A O 1
ATOM 990 N N . LEU A 1 117 ? 11.092 -6.156 -15.978 1.00 92.12 117 LEU A N 1
ATOM 991 C CA . LEU A 1 117 ? 10.987 -5.455 -14.695 1.00 92.12 117 LEU A CA 1
ATOM 992 C C . LEU A 1 117 ? 9.591 -5.591 -14.064 1.00 92.12 117 LEU A C 1
ATOM 994 O O . LEU A 1 117 ? 9.494 -5.780 -12.853 1.00 92.12 117 LEU A O 1
ATOM 998 N N . ASN A 1 118 ? 8.525 -5.533 -14.871 1.00 87.62 118 ASN A N 1
ATOM 999 C CA . ASN A 1 118 ? 7.160 -5.786 -14.398 1.00 87.62 118 ASN A CA 1
ATOM 1000 C C . ASN A 1 118 ? 6.979 -7.249 -13.974 1.00 87.62 118 ASN A C 1
ATOM 1002 O O . ASN A 1 118 ? 6.440 -7.506 -12.903 1.00 87.62 118 ASN A O 1
ATOM 1006 N N . ASP A 1 119 ? 7.490 -8.193 -14.769 1.00 87.94 119 ASP A N 1
ATOM 1007 C CA . ASP A 1 119 ? 7.429 -9.624 -14.465 1.00 87.94 119 ASP A CA 1
ATOM 1008 C C . ASP A 1 119 ? 8.151 -9.931 -13.132 1.00 87.94 119 ASP A C 1
ATOM 1010 O O . ASP A 1 119 ? 7.662 -10.722 -12.320 1.00 87.94 119 ASP A O 1
ATOM 1014 N N . LEU A 1 120 ? 9.276 -9.254 -12.850 1.00 88.19 120 LEU A N 1
ATOM 1015 C CA . LEU A 1 120 ? 9.973 -9.346 -11.560 1.00 88.19 120 LEU A CA 1
ATOM 1016 C C . LEU A 1 120 ? 9.121 -8.830 -10.397 1.00 88.19 120 LEU A C 1
ATOM 1018 O O . LEU A 1 120 ? 8.982 -9.534 -9.395 1.00 88.19 120 LEU A O 1
ATOM 1022 N N . GLU A 1 121 ? 8.539 -7.636 -10.528 1.00 87.12 121 GLU A N 1
ATOM 1023 C CA . GLU A 1 121 ? 7.671 -7.051 -9.501 1.00 87.12 121 GLU A CA 1
ATOM 1024 C C . GLU A 1 121 ? 6.449 -7.934 -9.218 1.00 87.12 121 GLU A C 1
ATOM 1026 O O . GLU A 1 121 ? 6.152 -8.227 -8.057 1.00 87.12 121 GLU A O 1
ATOM 1031 N N . ASP A 1 122 ? 5.775 -8.410 -10.265 1.00 83.31 122 ASP A N 1
ATOM 1032 C CA . ASP A 1 122 ? 4.584 -9.248 -10.145 1.00 83.31 122 ASP A CA 1
ATOM 1033 C C . ASP A 1 122 ? 4.905 -10.603 -9.506 1.00 83.31 122 ASP A C 1
ATOM 1035 O O . ASP A 1 122 ? 4.167 -11.064 -8.628 1.00 83.31 122 ASP A O 1
ATOM 1039 N N . SER A 1 123 ? 6.034 -11.218 -9.878 1.00 81.56 123 SER A N 1
ATOM 1040 C CA . SER A 1 123 ? 6.469 -12.497 -9.301 1.00 81.56 123 SER A CA 1
ATOM 1041 C C . SER A 1 123 ? 6.796 -12.408 -7.806 1.00 81.56 123 SER A C 1
ATOM 1043 O O . SER A 1 123 ? 6.645 -13.397 -7.091 1.00 81.56 123 SER A O 1
ATOM 1045 N N . GLN A 1 124 ? 7.201 -11.228 -7.321 1.00 81.06 124 GLN A N 1
ATOM 1046 C CA . GLN A 1 124 ? 7.586 -10.978 -5.926 1.00 81.06 124 GLN A CA 1
ATOM 1047 C C . GLN A 1 124 ? 6.631 -10.027 -5.198 1.00 81.06 124 GLN A C 1
ATOM 1049 O O . GLN A 1 124 ? 6.991 -9.401 -4.198 1.00 81.06 124 GLN A O 1
ATOM 1054 N N . LYS A 1 125 ? 5.385 -9.928 -5.664 1.00 79.50 125 LYS A N 1
ATOM 1055 C CA . LYS A 1 125 ? 4.405 -8.965 -5.155 1.00 79.50 125 LYS A CA 1
ATOM 1056 C C . LYS A 1 125 ? 4.190 -9.037 -3.642 1.00 79.50 125 LYS A C 1
ATOM 1058 O O . LYS A 1 125 ? 4.123 -7.999 -2.990 1.00 79.50 125 LYS A O 1
ATOM 1063 N N . GLU A 1 126 ? 4.078 -10.237 -3.073 1.00 73.56 126 GLU A N 1
ATOM 1064 C CA . GLU A 1 126 ? 3.869 -10.417 -1.626 1.00 73.56 126 GLU A CA 1
ATOM 1065 C C . GLU A 1 126 ? 5.055 -9.891 -0.812 1.00 73.56 126 GLU A C 1
ATOM 1067 O O . GLU A 1 126 ? 4.885 -9.186 0.184 1.00 73.56 126 GLU A O 1
ATOM 1072 N N . LEU A 1 127 ? 6.266 -10.174 -1.284 1.00 75.38 127 LEU A N 1
ATOM 1073 C CA . LEU A 1 127 ? 7.492 -9.713 -0.661 1.00 75.38 127 LEU A CA 1
ATOM 1074 C C . LEU A 1 127 ? 7.625 -8.189 -0.743 1.00 75.38 127 LEU A C 1
ATOM 1076 O O . LEU A 1 127 ? 7.959 -7.546 0.250 1.00 75.38 127 LEU A O 1
ATOM 1080 N N . ILE A 1 128 ? 7.340 -7.602 -1.905 1.00 79.38 128 ILE A N 1
ATOM 1081 C CA . ILE A 1 128 ? 7.371 -6.149 -2.102 1.00 79.38 128 ILE A CA 1
ATOM 1082 C C . ILE A 1 128 ? 6.312 -5.462 -1.227 1.00 79.38 128 ILE A C 1
ATOM 1084 O O . ILE A 1 128 ? 6.567 -4.402 -0.665 1.00 79.38 128 ILE A O 1
ATOM 1088 N N . GLN A 1 129 ? 5.142 -6.071 -1.024 1.00 74.19 129 GLN A N 1
ATOM 1089 C CA . GLN A 1 129 ? 4.147 -5.554 -0.074 1.00 74.19 129 GLN A CA 1
ATOM 1090 C C . GLN A 1 129 ? 4.655 -5.566 1.375 1.00 74.19 129 GLN A C 1
ATOM 1092 O O . GLN A 1 129 ? 4.333 -4.667 2.165 1.00 74.19 129 GLN A O 1
ATOM 1097 N N . GLN A 1 130 ? 5.443 -6.578 1.738 1.00 73.56 130 GLN A N 1
ATOM 1098 C CA . GLN A 1 130 ? 6.057 -6.671 3.057 1.00 73.56 130 GLN A CA 1
ATOM 1099 C C . GLN A 1 130 ? 7.193 -5.653 3.231 1.00 73.56 130 GLN A C 1
ATOM 1101 O O . GLN A 1 130 ? 7.226 -4.972 4.259 1.00 73.56 130 GLN A O 1
ATOM 1106 N N . TYR A 1 131 ? 8.049 -5.504 2.217 1.00 75.81 131 TYR A N 1
ATOM 1107 C CA . TYR A 1 131 ? 9.214 -4.616 2.187 1.00 75.81 131 TYR A CA 1
ATOM 1108 C C . TYR A 1 131 ? 9.155 -3.676 0.970 1.00 75.81 131 TYR A C 1
ATOM 1110 O O . TYR A 1 131 ? 9.819 -3.920 -0.042 1.00 75.81 131 TYR A O 1
ATOM 1118 N N . PRO A 1 132 ? 8.381 -2.575 1.049 1.00 75.94 132 PRO A N 1
ATOM 1119 C CA . PRO A 1 132 ? 8.131 -1.708 -0.102 1.00 75.94 132 PRO A CA 1
ATOM 1120 C C . PRO A 1 132 ? 9.385 -1.089 -0.708 1.00 75.94 132 PRO A C 1
ATOM 1122 O O . PRO A 1 132 ? 9.393 -0.793 -1.897 1.00 75.94 132 PRO A O 1
ATOM 1125 N N . PHE A 1 133 ? 10.465 -0.935 0.063 1.00 75.44 133 PHE A N 1
ATOM 1126 C CA . PHE A 1 133 ? 11.695 -0.354 -0.467 1.00 75.44 133 PHE A CA 1
ATOM 1127 C C . PHE A 1 133 ? 12.364 -1.187 -1.564 1.00 75.44 133 PHE A C 1
ATOM 1129 O O . PHE A 1 133 ? 13.129 -0.657 -2.368 1.00 75.44 133 PHE A O 1
ATOM 1136 N N . LEU A 1 134 ? 12.019 -2.473 -1.667 1.00 82.06 134 LEU A N 1
ATOM 1137 C CA . LEU A 1 134 ? 12.504 -3.344 -2.730 1.00 82.06 134 LEU A CA 1
ATOM 1138 C C . LEU A 1 134 ? 11.985 -2.942 -4.119 1.00 82.06 134 LEU A C 1
ATOM 1140 O O . LEU A 1 134 ? 12.642 -3.249 -5.109 1.00 82.06 134 LEU A O 1
ATOM 1144 N N . VAL A 1 135 ? 10.856 -2.228 -4.229 1.00 87.06 135 VAL A N 1
ATOM 1145 C CA . VAL A 1 135 ? 10.335 -1.800 -5.544 1.00 87.06 135 VAL A CA 1
ATOM 1146 C C . VAL A 1 135 ? 11.113 -0.620 -6.133 1.00 87.06 135 VAL A C 1
ATOM 1148 O O . VAL A 1 135 ? 11.101 -0.410 -7.344 1.00 87.06 135 VAL A O 1
ATOM 1151 N N . LYS A 1 136 ? 11.821 0.146 -5.296 1.00 86.81 136 LYS A N 1
ATOM 1152 C CA . LYS A 1 136 ? 12.563 1.348 -5.699 1.00 86.81 136 LYS A CA 1
ATOM 1153 C C . LYS A 1 136 ? 13.522 1.122 -6.872 1.00 86.81 136 LYS A C 1
ATOM 1155 O O . LYS A 1 136 ? 13.351 1.801 -7.882 1.00 86.81 136 LYS A O 1
ATOM 1160 N N . PRO A 1 137 ? 14.471 0.161 -6.822 1.00 89.12 137 PRO A N 1
ATOM 1161 C CA . PRO A 1 137 ? 15.388 -0.059 -7.938 1.00 89.12 137 PRO A CA 1
ATOM 1162 C C . PRO A 1 137 ? 14.671 -0.442 -9.241 1.00 89.12 137 PRO A C 1
ATOM 1164 O O . PRO A 1 137 ? 15.132 -0.060 -10.313 1.00 89.12 137 PRO A O 1
ATOM 1167 N N . ILE A 1 138 ? 13.538 -1.152 -9.166 1.00 91.94 138 ILE A N 1
ATOM 1168 C CA . ILE A 1 138 ? 12.726 -1.505 -10.341 1.00 91.94 138 ILE A CA 1
ATOM 1169 C C . ILE A 1 138 ? 12.152 -0.228 -10.969 1.00 91.94 138 ILE A C 1
ATOM 1171 O O . ILE A 1 138 ? 12.330 0.014 -12.166 1.00 91.94 138 ILE A O 1
ATOM 1175 N N . ILE A 1 139 ? 11.518 0.618 -10.152 1.00 90.44 139 ILE A N 1
ATOM 1176 C CA . ILE A 1 139 ? 10.933 1.892 -10.587 1.00 90.44 139 ILE A CA 1
ATOM 1177 C C . ILE A 1 139 ? 12.001 2.832 -11.151 1.00 90.44 139 ILE A C 1
ATOM 1179 O O . ILE A 1 139 ? 11.756 3.464 -12.177 1.00 90.44 139 ILE A O 1
ATOM 1183 N N . ASP A 1 140 ? 13.182 2.910 -10.538 1.00 88.50 140 ASP A N 1
ATOM 1184 C CA . ASP A 1 140 ? 14.274 3.772 -11.004 1.00 88.50 140 ASP A CA 1
ATOM 1185 C C . ASP A 1 140 ? 14.706 3.419 -12.435 1.00 88.50 140 ASP A C 1
ATOM 1187 O O . ASP A 1 140 ? 14.815 4.304 -13.291 1.00 88.50 140 ASP A O 1
ATOM 1191 N N . ILE A 1 141 ? 14.883 2.125 -12.728 1.00 93.75 141 ILE A N 1
ATOM 1192 C CA . ILE A 1 141 ? 15.269 1.652 -14.066 1.00 93.75 141 ILE A CA 1
ATOM 1193 C C . ILE A 1 141 ? 14.143 1.917 -15.074 1.00 93.75 141 ILE A C 1
ATOM 1195 O O . ILE A 1 141 ? 14.397 2.440 -16.164 1.00 93.75 141 ILE A O 1
ATOM 1199 N N . GLN A 1 142 ? 12.891 1.613 -14.716 1.00 92.19 142 GLN A N 1
ATOM 1200 C CA . GLN A 1 142 ? 11.739 1.860 -15.589 1.00 92.19 142 GLN A CA 1
ATOM 1201 C C . GLN A 1 142 ? 11.561 3.348 -15.899 1.00 92.19 142 GLN A C 1
ATOM 1203 O O . GLN A 1 142 ? 11.380 3.732 -17.055 1.00 92.19 142 GLN A O 1
ATOM 1208 N N . ASN A 1 143 ? 11.656 4.202 -14.880 1.00 90.00 143 ASN A N 1
ATOM 1209 C CA . ASN A 1 143 ? 11.555 5.646 -15.030 1.00 90.00 143 ASN A CA 1
ATOM 1210 C C . ASN A 1 143 ? 12.693 6.202 -15.879 1.00 90.00 143 ASN A C 1
ATOM 1212 O O . ASN A 1 143 ? 12.444 7.104 -16.678 1.00 90.00 143 ASN A O 1
ATOM 1216 N N . TYR A 1 144 ? 13.913 5.671 -15.749 1.00 93.56 144 TYR A N 1
ATOM 1217 C CA . TYR A 1 144 ? 15.028 6.035 -16.620 1.00 93.56 144 TYR A CA 1
ATOM 1218 C C . TYR A 1 144 ? 14.712 5.726 -18.088 1.00 93.56 144 TYR A C 1
ATOM 1220 O O . TYR A 1 144 ? 14.775 6.630 -18.925 1.00 93.56 144 TYR A O 1
ATOM 1228 N N . ILE A 1 145 ? 14.301 4.488 -18.389 1.00 91.94 145 ILE A N 1
ATOM 1229 C CA . ILE A 1 145 ? 13.938 4.060 -19.749 1.00 91.94 145 ILE A CA 1
ATOM 1230 C C . ILE A 1 145 ? 12.811 4.937 -20.312 1.00 91.94 145 ILE A C 1
ATOM 1232 O O . ILE A 1 145 ? 12.920 5.472 -21.420 1.00 91.94 145 ILE A O 1
ATOM 1236 N N . ASN A 1 146 ? 11.753 5.142 -19.526 1.00 88.06 146 ASN A N 1
ATOM 1237 C CA . ASN A 1 146 ? 10.588 5.915 -19.940 1.00 88.06 146 ASN A CA 1
ATOM 1238 C C . ASN A 1 146 ? 10.921 7.392 -20.159 1.00 88.06 146 ASN A C 1
ATOM 1240 O O . ASN A 1 146 ? 10.523 7.945 -21.181 1.00 88.06 146 ASN A O 1
ATOM 1244 N N . ARG A 1 147 ? 11.684 8.038 -19.267 1.00 89.25 147 ARG A N 1
ATOM 1245 C CA . ARG A 1 147 ? 12.100 9.441 -19.457 1.00 89.25 147 ARG A CA 1
ATOM 1246 C C . ARG A 1 147 ? 13.025 9.605 -20.650 1.00 89.25 147 ARG A C 1
ATOM 1248 O O . ARG A 1 147 ? 12.889 10.576 -21.393 1.00 89.25 147 ARG A O 1
ATOM 1255 N N . ARG A 1 148 ? 14.015 8.721 -20.783 1.00 89.38 148 ARG A N 1
ATOM 1256 C CA . ARG A 1 148 ? 15.136 8.932 -21.700 1.00 89.38 148 ARG A CA 1
ATOM 1257 C C . ARG A 1 148 ? 14.827 8.489 -23.124 1.00 89.38 148 ARG A C 1
ATOM 1259 O O . ARG A 1 148 ? 15.288 9.158 -24.050 1.00 89.38 148 ARG A O 1
ATOM 1266 N N . TYR A 1 149 ? 14.072 7.405 -23.289 1.00 90.56 149 TYR A N 1
ATOM 1267 C CA . TYR A 1 149 ? 13.942 6.726 -24.577 1.00 90.56 149 TYR A CA 1
ATOM 1268 C C . TYR A 1 149 ? 12.495 6.594 -25.057 1.00 90.56 149 TYR A C 1
ATOM 1270 O O . TYR A 1 149 ? 12.207 6.973 -26.188 1.00 90.56 149 TYR A O 1
ATOM 1278 N N . LEU A 1 150 ? 11.578 6.117 -24.208 1.00 84.81 150 LEU A N 1
ATOM 1279 C CA . LEU A 1 150 ? 10.211 5.777 -24.642 1.00 84.81 150 LEU A CA 1
ATOM 1280 C C . LEU A 1 150 ? 9.189 6.918 -24.508 1.00 84.81 150 LEU A C 1
ATOM 1282 O O . LEU A 1 150 ? 8.087 6.817 -25.038 1.00 84.81 150 LEU A O 1
ATOM 1286 N N . LYS A 1 151 ? 9.516 7.997 -23.784 1.00 83.44 151 LYS A N 1
ATOM 1287 C CA . LYS A 1 151 ? 8.558 9.044 -23.360 1.00 83.44 151 LYS A CA 1
ATOM 1288 C C . LYS A 1 151 ? 7.304 8.464 -22.677 1.00 83.44 151 LYS A C 1
ATOM 1290 O O . LYS A 1 151 ? 6.205 8.995 -22.821 1.00 83.44 151 LYS A O 1
ATOM 1295 N N . GLY A 1 152 ? 7.481 7.361 -21.950 1.00 77.06 152 GLY A N 1
ATOM 1296 C CA . GLY A 1 152 ? 6.414 6.640 -21.259 1.00 77.06 152 GLY A CA 1
ATOM 1297 C C . GLY A 1 152 ? 6.002 7.276 -19.928 1.00 77.06 152 GLY A C 1
ATOM 1298 O O . GLY A 1 152 ? 6.552 8.291 -19.493 1.00 77.06 152 GLY A O 1
ATOM 1299 N N . SER A 1 153 ? 5.043 6.646 -19.248 1.00 78.81 153 SER A N 1
ATOM 1300 C CA . SER A 1 153 ? 4.577 7.071 -17.925 1.00 78.81 153 SER A CA 1
ATOM 1301 C C . SER A 1 153 ? 5.670 6.941 -16.864 1.00 78.81 153 SER A C 1
ATOM 1303 O O . SER A 1 153 ? 6.367 5.927 -16.798 1.00 78.81 153 SER A O 1
ATOM 1305 N N . ILE A 1 154 ? 5.767 7.941 -15.990 1.00 84.12 154 ILE A N 1
ATOM 1306 C CA . ILE A 1 154 ? 6.671 7.924 -14.839 1.00 84.12 154 ILE A CA 1
ATOM 1307 C C . ILE A 1 154 ? 5.903 7.426 -13.626 1.00 84.12 154 ILE A C 1
ATOM 1309 O O . ILE A 1 154 ? 4.848 7.959 -13.289 1.00 84.12 154 ILE A O 1
ATOM 1313 N N . ARG A 1 155 ? 6.427 6.375 -13.001 1.00 81.56 155 ARG A N 1
ATOM 1314 C CA . ARG A 1 155 ? 5.873 5.802 -11.779 1.00 81.56 155 ARG A CA 1
ATOM 1315 C C . ARG A 1 155 ? 6.400 6.588 -10.589 1.00 81.56 155 ARG A C 1
ATOM 1317 O O . ARG A 1 155 ? 7.609 6.766 -10.444 1.00 81.56 155 ARG A O 1
ATOM 1324 N N . GLU A 1 156 ? 5.494 7.044 -9.736 1.00 74.00 156 GLU A N 1
ATOM 1325 C CA . GLU A 1 156 ? 5.864 7.629 -8.454 1.00 74.00 156 GLU A CA 1
ATOM 1326 C C . GLU A 1 156 ? 6.176 6.527 -7.448 1.00 74.00 156 GLU A C 1
ATOM 1328 O O . GLU A 1 156 ? 5.492 5.501 -7.367 1.00 74.00 156 GLU A O 1
ATOM 1333 N N . TYR A 1 157 ? 7.229 6.753 -6.674 1.00 65.25 157 TYR A N 1
ATOM 1334 C CA . TYR A 1 157 ? 7.602 5.866 -5.595 1.00 65.25 157 TYR A CA 1
ATOM 1335 C C . TYR A 1 157 ? 6.755 6.183 -4.365 1.00 65.25 157 TYR A C 1
ATOM 1337 O O . TYR A 1 157 ? 7.089 7.044 -3.556 1.00 65.25 157 TYR A O 1
ATOM 1345 N N . ASN A 1 158 ? 5.634 5.482 -4.238 1.00 56.69 158 ASN A N 1
ATOM 1346 C CA . ASN A 1 158 ? 4.786 5.569 -3.058 1.00 56.69 158 ASN A CA 1
ATOM 1347 C C . ASN A 1 158 ? 5.254 4.545 -2.020 1.00 56.69 158 ASN A C 1
ATOM 1349 O O . ASN A 1 158 ? 4.592 3.525 -1.816 1.00 56.69 158 ASN A O 1
ATOM 1353 N N . ILE A 1 159 ? 6.384 4.796 -1.343 1.00 51.72 159 ILE A N 1
ATOM 1354 C CA . ILE A 1 159 ? 6.553 4.146 -0.041 1.00 51.72 159 ILE A CA 1
ATOM 1355 C C . ILE A 1 159 ? 5.558 4.816 0.884 1.00 51.72 159 ILE A C 1
ATOM 1357 O O . ILE A 1 159 ? 5.642 6.007 1.182 1.00 51.72 159 ILE A O 1
ATOM 1361 N N . ILE A 1 160 ? 4.650 4.024 1.419 1.00 51.38 160 ILE A N 1
ATOM 1362 C CA . ILE A 1 160 ? 3.970 4.419 2.635 1.00 51.38 160 ILE A CA 1
ATOM 1363 C C . ILE A 1 160 ? 4.968 4.186 3.786 1.00 51.38 160 ILE A C 1
ATOM 1365 O O . ILE A 1 160 ? 4.903 3.166 4.469 1.00 51.38 160 ILE A O 1
ATOM 1369 N N . GLU A 1 161 ? 5.955 5.083 3.948 1.00 48.19 161 GLU A N 1
ATOM 1370 C CA . GLU A 1 161 ? 6.974 5.009 5.024 1.00 48.19 161 GLU A CA 1
ATOM 1371 C C . GLU A 1 161 ? 6.317 5.137 6.396 1.00 48.19 161 GLU A C 1
ATOM 1373 O O . GLU A 1 161 ? 6.776 4.610 7.411 1.00 48.19 161 GLU A O 1
ATOM 1378 N N . ASN A 1 162 ? 5.188 5.836 6.429 1.00 65.81 162 ASN A N 1
ATOM 1379 C CA . ASN A 1 162 ? 4.463 6.075 7.646 1.00 65.81 162 ASN A CA 1
ATOM 1380 C C . ASN A 1 162 ? 3.677 4.817 8.040 1.00 65.81 162 ASN A C 1
ATOM 1382 O O . ASN A 1 162 ? 2.615 4.526 7.486 1.00 65.81 162 ASN A O 1
ATOM 1386 N N . LYS A 1 163 ? 4.168 4.099 9.058 1.00 73.69 163 LYS A N 1
ATOM 1387 C CA . LYS A 1 163 ? 3.478 2.967 9.707 1.00 73.69 163 LYS A CA 1
ATOM 1388 C C . LYS A 1 163 ? 1.995 3.255 9.975 1.00 73.69 163 LYS A C 1
ATOM 1390 O O . LYS A 1 163 ? 1.161 2.362 9.839 1.00 73.69 163 LYS A O 1
ATOM 1395 N N . ASN A 1 164 ? 1.656 4.500 10.311 1.00 79.50 164 ASN A N 1
ATOM 1396 C CA . ASN A 1 164 ? 0.279 4.916 10.550 1.00 79.50 164 ASN A CA 1
ATOM 1397 C C . ASN A 1 164 ? -0.550 4.978 9.266 1.00 79.50 164 ASN A C 1
ATOM 1399 O O . ASN A 1 164 ? -1.717 4.602 9.261 1.00 79.50 164 ASN A O 1
ATOM 1403 N N . GLU A 1 165 ? 0.043 5.424 8.165 1.00 78.62 165 GLU A N 1
ATOM 1404 C CA . GLU A 1 165 ? -0.618 5.438 6.866 1.00 78.62 165 GLU A CA 1
ATOM 1405 C C . GLU A 1 165 ? -0.776 4.019 6.308 1.00 78.62 165 GLU A C 1
ATOM 1407 O O . GLU A 1 165 ? -1.846 3.682 5.801 1.00 78.62 165 GLU A O 1
ATOM 1412 N N . LYS A 1 166 ? 0.221 3.145 6.507 1.00 79.50 166 LYS A N 1
ATOM 1413 C CA . LYS A 1 166 ? 0.107 1.718 6.168 1.00 79.50 166 LYS A CA 1
ATOM 1414 C C . LYS A 1 166 ? -1.054 1.087 6.933 1.00 79.50 166 LYS A C 1
ATOM 1416 O O . LYS A 1 166 ? -1.908 0.440 6.332 1.00 79.50 166 LYS A O 1
ATOM 1421 N N . LEU A 1 167 ? -1.150 1.371 8.232 1.00 86.12 167 LEU A N 1
ATOM 1422 C CA . LEU A 1 167 ? -2.254 0.923 9.074 1.00 86.12 167 LEU A CA 1
ATOM 1423 C C . LEU A 1 167 ? -3.621 1.432 8.583 1.00 86.12 167 LEU A C 1
ATOM 1425 O O . LEU A 1 167 ? -4.589 0.667 8.567 1.00 86.12 167 LEU A O 1
ATOM 1429 N N . ILE A 1 168 ? -3.714 2.704 8.172 1.00 87.50 168 ILE A N 1
ATOM 1430 C CA . ILE A 1 168 ? -4.945 3.268 7.601 1.00 87.50 168 ILE A CA 1
ATOM 1431 C C . ILE A 1 168 ? -5.372 2.452 6.379 1.00 87.50 168 ILE A C 1
ATOM 1433 O O . ILE A 1 168 ? -6.511 1.988 6.326 1.00 87.50 168 ILE A O 1
ATOM 1437 N N . TYR A 1 169 ? -4.480 2.234 5.413 1.00 84.25 169 TYR A N 1
ATOM 1438 C CA . TYR A 1 169 ? -4.847 1.511 4.197 1.00 84.25 169 TYR A CA 1
ATOM 1439 C C . TYR A 1 169 ? -5.116 0.023 4.447 1.00 84.25 169 TYR A C 1
ATOM 1441 O O . TYR A 1 169 ? -6.063 -0.516 3.875 1.00 84.25 169 TYR A O 1
ATOM 1449 N N . GLU A 1 170 ? -4.385 -0.638 5.345 1.00 84.38 170 GLU A N 1
ATOM 1450 C CA . GLU A 1 170 ? -4.662 -2.030 5.733 1.00 84.38 170 GLU A CA 1
ATOM 1451 C C . GLU A 1 170 ? -6.086 -2.208 6.289 1.00 84.38 170 GLU A C 1
ATOM 1453 O O . GLU A 1 170 ? -6.748 -3.211 6.010 1.00 84.38 170 GLU A O 1
ATOM 1458 N N . ILE A 1 171 ? -6.582 -1.231 7.054 1.00 91.19 171 ILE A N 1
ATOM 1459 C CA . ILE A 1 171 ? -7.891 -1.311 7.714 1.00 91.19 171 ILE A CA 1
ATOM 1460 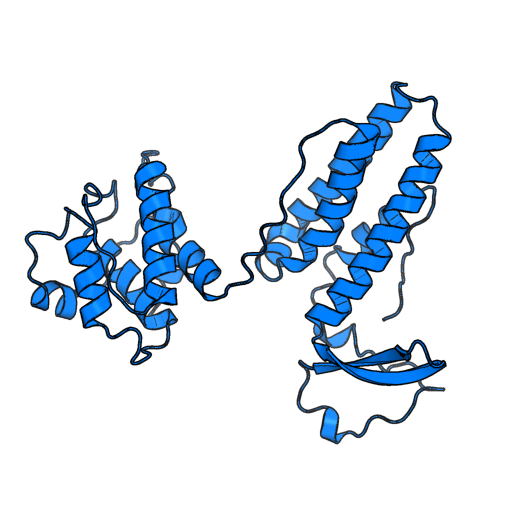C C . ILE A 1 171 ? -9.022 -0.768 6.838 1.00 91.19 171 ILE A C 1
ATOM 1462 O O . ILE A 1 171 ? -10.108 -1.352 6.826 1.00 91.19 171 ILE A O 1
ATOM 1466 N N . PHE A 1 172 ? -8.802 0.345 6.137 1.00 93.19 172 PHE A N 1
ATOM 1467 C CA . PHE A 1 172 ? -9.868 1.122 5.497 1.00 93.19 172 PHE A CA 1
ATOM 1468 C C . PHE A 1 172 ? -9.899 1.022 3.969 1.00 93.19 172 PHE A C 1
ATOM 1470 O O . PHE A 1 172 ? -10.911 1.413 3.391 1.00 93.19 172 PHE A O 1
ATOM 1477 N N . SER A 1 173 ? -8.882 0.458 3.301 1.00 86.19 173 SER A N 1
ATOM 1478 C CA . SER A 1 173 ? -8.836 0.390 1.823 1.00 86.19 173 SER A CA 1
ATOM 1479 C C . SER A 1 173 ? -10.067 -0.254 1.190 1.00 86.19 173 SER A C 1
ATOM 1481 O O . SER A 1 173 ? -10.540 0.192 0.145 1.00 86.19 173 SER A O 1
ATOM 1483 N N . TYR A 1 174 ? -10.650 -1.252 1.857 1.00 89.25 174 TYR A N 1
ATOM 1484 C CA . TYR A 1 174 ? -11.853 -1.930 1.378 1.00 89.25 174 TYR A CA 1
ATOM 1485 C C . TYR A 1 174 ? -13.072 -0.997 1.239 1.00 89.25 174 TYR A C 1
ATOM 1487 O O . TYR A 1 174 ? -13.984 -1.308 0.474 1.00 89.25 174 TYR A O 1
ATOM 1495 N N . LEU A 1 175 ? -13.095 0.152 1.931 1.00 89.56 175 LEU A N 1
ATOM 1496 C CA . LEU A 1 175 ? -14.158 1.154 1.801 1.00 89.56 175 LEU A CA 1
ATOM 1497 C C . LEU A 1 175 ? -14.083 1.928 0.480 1.00 89.56 175 LEU A C 1
ATOM 1499 O O . LEU A 1 175 ? -15.117 2.363 -0.015 1.00 89.56 175 LEU A O 1
ATOM 1503 N N . GLY A 1 176 ? -12.897 2.063 -0.119 1.00 82.88 176 GLY A N 1
ATOM 1504 C CA . GLY A 1 176 ? -12.730 2.611 -1.471 1.00 82.88 176 GLY A CA 1
ATOM 1505 C C . GLY A 1 176 ? -12.988 1.577 -2.576 1.00 82.88 176 GLY A C 1
ATOM 1506 O O . GLY A 1 176 ? -13.024 1.918 -3.761 1.00 82.88 176 GLY A O 1
ATOM 1507 N N . GLY A 1 177 ? -13.162 0.305 -2.206 1.00 80.75 177 GLY A N 1
ATOM 1508 C CA . GLY A 1 177 ? -13.371 -0.817 -3.116 1.00 80.75 177 GLY A CA 1
ATOM 1509 C C . GLY A 1 177 ? -14.832 -1.049 -3.513 1.00 80.75 177 GLY A C 1
ATOM 1510 O O . GLY A 1 177 ? -15.717 -0.212 -3.316 1.00 80.75 177 GLY A O 1
ATOM 1511 N N . VAL A 1 178 ? -15.080 -2.226 -4.086 1.00 78.69 178 VAL A N 1
ATOM 1512 C CA . VAL A 1 178 ? -16.421 -2.728 -4.417 1.00 78.69 178 VAL A CA 1
ATOM 1513 C C . VAL A 1 178 ? -16.825 -3.844 -3.454 1.00 78.69 178 VAL A C 1
ATOM 1515 O O . VAL A 1 178 ? -15.981 -4.599 -2.972 1.00 78.69 178 VAL A O 1
ATOM 1518 N N . ASN A 1 179 ? -18.117 -3.939 -3.148 1.00 84.31 179 ASN A N 1
ATOM 1519 C CA . ASN A 1 179 ? -18.658 -4.998 -2.298 1.00 84.31 179 ASN A CA 1
ATOM 1520 C C . ASN A 1 179 ? -18.914 -6.301 -3.077 1.00 84.31 179 ASN A C 1
ATOM 1522 O O . ASN A 1 179 ? -18.702 -6.373 -4.285 1.00 84.31 179 ASN A O 1
ATOM 1526 N N . ASP A 1 180 ? -19.430 -7.322 -2.382 1.00 81.62 180 ASP A N 1
ATOM 1527 C CA . ASP A 1 180 ? -19.742 -8.642 -2.961 1.00 81.62 180 ASP A CA 1
ATOM 1528 C C . ASP A 1 180 ? -20.716 -8.583 -4.166 1.00 81.62 180 ASP A C 1
ATOM 1530 O O . ASP A 1 180 ? -20.788 -9.538 -4.932 1.00 81.62 180 ASP A O 1
ATOM 1534 N N . ASN A 1 181 ? -21.446 -7.473 -4.346 1.00 86.00 181 ASN A N 1
ATOM 1535 C CA . ASN A 1 181 ? -22.393 -7.252 -5.444 1.00 86.00 181 ASN A CA 1
ATOM 1536 C C . ASN A 1 181 ? -21.829 -6.332 -6.551 1.00 86.00 181 ASN A C 1
ATOM 1538 O O . ASN A 1 181 ? -22.586 -5.894 -7.412 1.00 86.00 181 ASN A O 1
ATOM 1542 N N . GLY A 1 182 ? -20.542 -5.969 -6.505 1.00 81.19 182 GLY A N 1
ATOM 1543 C CA . GLY A 1 182 ? -19.903 -5.078 -7.483 1.00 81.19 182 GLY A CA 1
ATOM 1544 C C . GLY A 1 182 ? -20.178 -3.581 -7.285 1.00 81.19 182 GLY A C 1
ATOM 1545 O O . GLY A 1 182 ? -19.692 -2.762 -8.060 1.00 81.19 182 GLY A O 1
ATOM 1546 N N . ASN A 1 183 ? -20.909 -3.190 -6.238 1.00 82.44 183 ASN A N 1
ATOM 1547 C CA . ASN A 1 183 ? -21.206 -1.782 -5.964 1.00 82.44 183 ASN A CA 1
ATOM 1548 C C . ASN A 1 183 ? -20.079 -1.133 -5.156 1.00 82.44 183 ASN A C 1
ATOM 1550 O O . ASN A 1 183 ? -19.595 -1.723 -4.186 1.00 82.44 183 ASN A O 1
ATOM 1554 N N . LYS A 1 184 ? -19.707 0.106 -5.502 1.00 85.25 184 LYS A N 1
ATOM 1555 C CA . LYS A 1 184 ? -18.766 0.921 -4.713 1.00 85.25 184 LYS A CA 1
ATOM 1556 C C . LYS A 1 184 ? -19.248 1.051 -3.269 1.00 85.25 184 LYS A C 1
ATOM 1558 O O . LYS A 1 184 ? -20.397 1.431 -3.039 1.00 85.25 184 LYS A O 1
ATOM 1563 N N . VAL A 1 185 ? -18.378 0.732 -2.310 1.00 86.88 185 VAL A N 1
ATOM 1564 C CA . VAL A 1 185 ? -18.690 0.824 -0.872 1.00 86.88 185 VAL A CA 1
ATOM 1565 C C . VAL A 1 185 ? -18.837 2.287 -0.454 1.00 86.88 185 VAL A C 1
ATOM 1567 O O . VAL A 1 185 ? -19.826 2.641 0.189 1.00 86.88 185 VAL A O 1
ATOM 1570 N N . LEU A 1 186 ? -17.886 3.114 -0.887 1.00 91.44 186 LEU A N 1
ATOM 1571 C CA . LEU A 1 186 ? -17.874 4.569 -0.803 1.00 91.44 186 LEU A CA 1
ATOM 1572 C C . LEU A 1 186 ? -17.424 5.121 -2.167 1.00 91.44 186 LEU A C 1
ATOM 1574 O O . LEU A 1 186 ? -16.680 4.458 -2.896 1.00 91.44 186 LEU A O 1
ATOM 1578 N N . ASN A 1 187 ? -17.893 6.309 -2.553 1.00 89.06 187 ASN A N 1
ATOM 1579 C CA . ASN A 1 187 ? -17.383 6.952 -3.768 1.00 89.06 187 ASN A CA 1
ATOM 1580 C C . ASN A 1 187 ? -15.942 7.447 -3.545 1.00 89.06 187 ASN A C 1
ATOM 1582 O O . ASN A 1 187 ? -15.519 7.634 -2.406 1.00 89.06 187 ASN A O 1
ATOM 1586 N N . ASN A 1 188 ? -15.193 7.650 -4.632 1.00 82.56 188 ASN A N 1
ATOM 1587 C CA . ASN A 1 188 ? -13.764 7.963 -4.545 1.00 82.56 188 ASN A CA 1
ATOM 1588 C C . ASN A 1 188 ? -13.497 9.264 -3.764 1.00 82.56 188 ASN A C 1
ATOM 1590 O O . ASN A 1 188 ? -12.639 9.268 -2.895 1.00 82.56 188 ASN A O 1
ATOM 1594 N N . ASN A 1 189 ? -14.289 10.319 -3.985 1.00 86.94 189 ASN A N 1
ATOM 1595 C CA . ASN A 1 189 ? -14.100 11.608 -3.307 1.00 86.94 189 ASN A CA 1
ATOM 1596 C C . ASN A 1 189 ? -14.303 11.501 -1.787 1.00 86.94 189 ASN A C 1
ATOM 1598 O O . ASN A 1 189 ? -13.507 12.021 -1.006 1.00 86.94 189 ASN A O 1
ATOM 1602 N N . ASP A 1 190 ? -15.365 10.813 -1.362 1.00 91.06 190 ASP A N 1
ATOM 1603 C CA . ASP A 1 190 ? -15.644 10.572 0.053 1.00 91.06 190 ASP A CA 1
ATOM 1604 C C . ASP A 1 190 ? -14.577 9.654 0.673 1.00 91.06 190 ASP A C 1
ATOM 1606 O O . ASP A 1 190 ? -14.174 9.854 1.818 1.00 91.06 190 ASP A O 1
ATOM 1610 N N . TYR A 1 191 ? -14.083 8.666 -0.076 1.00 91.25 191 TYR A N 1
ATOM 1611 C CA . TYR A 1 191 ? -12.992 7.804 0.374 1.00 91.25 191 TYR A CA 1
ATOM 1612 C C . TYR A 1 191 ? -11.689 8.583 0.567 1.00 91.25 191 TYR A C 1
ATOM 1614 O O . TYR A 1 191 ? -11.085 8.489 1.634 1.00 91.25 191 TYR A O 1
ATOM 1622 N N . ASP A 1 192 ? -11.293 9.411 -0.395 1.00 86.50 192 ASP A N 1
ATOM 1623 C CA . ASP A 1 192 ? -10.089 10.235 -0.285 1.00 86.50 192 ASP A CA 1
ATOM 1624 C C . ASP A 1 192 ? -10.196 11.200 0.905 1.00 86.50 192 ASP A C 1
ATOM 1626 O O . ASP A 1 192 ? -9.257 11.334 1.696 1.00 86.50 192 ASP A O 1
ATOM 1630 N N . TYR A 1 193 ? -11.374 11.801 1.113 1.00 92.69 193 TYR A N 1
ATOM 1631 C CA . TYR A 1 193 ? -11.631 12.652 2.275 1.00 92.69 193 TYR A CA 1
ATOM 1632 C C . TYR A 1 193 ? -11.564 11.880 3.603 1.00 92.69 193 TYR A C 1
ATOM 1634 O O . TYR A 1 193 ? -11.012 12.391 4.585 1.00 92.69 193 TYR A O 1
ATOM 1642 N N . LEU A 1 194 ? -12.059 10.638 3.651 1.00 95.56 194 LEU A N 1
ATOM 1643 C CA . LEU A 1 194 ? -11.927 9.763 4.819 1.00 95.56 194 LEU A CA 1
ATOM 1644 C C . LEU A 1 194 ? -10.455 9.471 5.129 1.00 95.56 194 LEU A C 1
ATOM 1646 O O . LEU A 1 194 ? -10.043 9.609 6.282 1.00 95.56 194 LEU A O 1
ATOM 1650 N N . ILE A 1 195 ? -9.661 9.103 4.123 1.00 92.50 195 ILE A N 1
ATOM 1651 C CA . ILE A 1 195 ? -8.237 8.795 4.297 1.00 92.50 195 ILE A CA 1
ATOM 1652 C C . ILE A 1 195 ? -7.480 10.019 4.818 1.00 92.50 195 ILE A C 1
ATOM 1654 O O . ILE A 1 195 ? -6.736 9.901 5.792 1.00 92.50 195 ILE A O 1
ATOM 1658 N N . GLN A 1 196 ? -7.716 11.205 4.252 1.00 91.06 196 GLN A N 1
ATOM 1659 C CA . GLN A 1 196 ? -7.095 12.441 4.742 1.00 91.06 196 GLN A CA 1
ATOM 1660 C C . GLN A 1 196 ? -7.525 12.786 6.173 1.00 91.06 196 GLN A C 1
ATOM 1662 O O . GLN A 1 196 ? -6.702 13.193 6.994 1.00 91.06 196 GLN A O 1
ATOM 1667 N N . SER A 1 197 ? -8.794 12.551 6.513 1.00 95.88 197 SER A N 1
ATOM 1668 C CA . SER A 1 197 ? -9.306 12.764 7.872 1.00 95.88 197 SER A CA 1
ATOM 1669 C C . SER A 1 197 ? -8.664 11.808 8.883 1.00 95.88 197 SER A C 1
ATOM 1671 O O . SER A 1 197 ? -8.308 12.225 9.984 1.00 95.88 197 SER A O 1
ATOM 1673 N N . LEU A 1 198 ? -8.460 10.539 8.515 1.00 95.56 198 LEU A N 1
ATOM 1674 C CA . LEU A 1 198 ? -7.763 9.557 9.352 1.00 95.56 198 LEU A CA 1
ATOM 1675 C C . LEU A 1 198 ? -6.285 9.920 9.536 1.00 95.56 198 LEU A C 1
ATOM 1677 O O . LEU A 1 198 ? -5.781 9.862 10.656 1.00 95.56 198 LEU A O 1
ATOM 1681 N N . LYS A 1 199 ? -5.603 10.351 8.467 1.00 92.69 199 LYS A N 1
ATOM 1682 C CA . LYS A 1 199 ? -4.218 10.844 8.534 1.00 92.69 199 LYS A CA 1
ATOM 1683 C C . LYS A 1 199 ? -4.096 12.036 9.484 1.00 92.69 199 LYS A C 1
ATOM 1685 O O . LYS A 1 199 ? -3.233 12.035 10.360 1.00 92.69 199 LYS A O 1
ATOM 1690 N N . SER A 1 200 ? -4.995 13.013 9.349 1.00 92.00 200 SER A N 1
ATOM 1691 C CA . SER A 1 200 ? -5.059 14.185 10.226 1.00 92.00 200 SER A CA 1
ATOM 1692 C C . SER A 1 200 ? -5.288 13.788 11.687 1.00 92.00 200 SER A C 1
ATOM 1694 O O . SER A 1 200 ? -4.533 14.228 12.550 1.00 92.00 200 SER A O 1
ATOM 1696 N N . PHE A 1 201 ? -6.241 12.887 11.953 1.00 94.38 201 PHE A N 1
ATOM 1697 C CA . PHE A 1 201 ? -6.519 12.383 13.301 1.00 94.38 201 PHE A CA 1
ATOM 1698 C C . PHE A 1 201 ? -5.297 11.731 13.954 1.00 94.38 201 PHE A C 1
ATOM 1700 O O . PHE A 1 201 ? -5.027 11.982 15.125 1.00 94.38 201 PHE A O 1
ATOM 1707 N N . ILE A 1 202 ? -4.527 10.918 13.223 1.00 90.88 202 ILE A N 1
ATOM 1708 C CA . ILE A 1 202 ? -3.312 10.311 13.787 1.00 90.88 202 ILE A CA 1
ATOM 1709 C C . ILE A 1 202 ? -2.237 11.374 14.046 1.00 90.88 202 ILE A C 1
ATOM 1711 O O . ILE A 1 202 ? -1.568 11.351 15.081 1.00 90.88 202 ILE A O 1
ATOM 1715 N N . ALA A 1 203 ? -2.069 12.331 13.134 1.00 87.88 203 ALA A N 1
ATOM 1716 C CA . ALA A 1 203 ? -1.076 13.385 13.300 1.00 87.88 203 ALA A CA 1
ATOM 1717 C C . ALA A 1 203 ? -1.351 14.224 14.562 1.00 87.88 203 ALA A C 1
ATOM 1719 O O . ALA A 1 203 ? -0.467 14.362 15.411 1.00 87.88 203 ALA A O 1
ATOM 1720 N N . THR A 1 204 ? -2.585 14.703 14.741 1.00 89.06 204 THR A N 1
ATOM 1721 C CA . THR A 1 204 ? -2.941 15.665 15.799 1.00 89.06 204 THR A CA 1
ATOM 1722 C C . THR A 1 204 ? -3.491 15.019 17.072 1.00 89.06 204 THR A C 1
ATOM 1724 O O . THR A 1 204 ? -3.387 15.595 18.148 1.00 89.06 204 THR A O 1
ATOM 1727 N N . GLY A 1 205 ? -4.069 13.819 16.986 1.00 87.94 205 GLY A N 1
ATOM 1728 C CA . GLY A 1 205 ? -4.875 13.232 18.062 1.00 87.94 205 GLY A CA 1
ATOM 1729 C C . GLY A 1 205 ? -6.236 13.918 18.246 1.00 87.94 205 GLY A C 1
ATOM 1730 O O . GLY A 1 205 ? -6.945 13.634 19.214 1.00 87.94 205 GLY A O 1
ATOM 1731 N N . GLU A 1 206 ? -6.616 14.832 17.353 1.00 93.12 206 GLU A N 1
ATOM 1732 C CA . GLU A 1 206 ? -7.869 15.581 17.415 1.00 93.12 206 GLU A CA 1
ATOM 1733 C C . GLU A 1 206 ? -8.890 15.037 16.423 1.00 93.12 206 GLU A C 1
ATOM 1735 O O . GLU A 1 206 ? -8.557 14.650 15.305 1.00 93.12 206 GLU A O 1
ATOM 1740 N N . VAL A 1 207 ? -10.161 15.021 16.831 1.00 94.62 207 VAL A N 1
ATOM 1741 C CA . VAL A 1 207 ? -11.256 14.574 15.966 1.00 94.62 207 VAL A CA 1
ATOM 1742 C C . VAL A 1 207 ? -11.479 15.617 14.864 1.00 94.62 207 VAL A C 1
ATOM 1744 O O . VAL A 1 207 ? -11.807 16.757 15.198 1.00 94.62 207 VAL A O 1
ATOM 1747 N N . PRO A 1 208 ? -11.350 15.257 13.572 1.00 92.31 208 PRO A N 1
ATOM 1748 C CA . PRO A 1 208 ? -11.545 16.199 12.478 1.00 92.31 208 PRO A CA 1
ATOM 1749 C C . PRO A 1 208 ? -12.958 16.781 12.454 1.00 92.31 208 PRO A C 1
ATOM 1751 O O . PRO A 1 208 ? -13.936 16.130 12.833 1.00 92.31 208 PRO A O 1
ATOM 1754 N N . ILE A 1 209 ? -13.071 18.007 11.944 1.00 89.12 209 ILE A N 1
ATOM 1755 C CA . ILE A 1 209 ? -14.361 18.662 11.729 1.00 89.12 209 ILE A CA 1
ATOM 1756 C C . ILE A 1 209 ? -14.906 18.230 10.366 1.00 89.12 209 ILE A C 1
ATOM 1758 O O . ILE A 1 209 ? -14.384 18.612 9.317 1.00 89.12 209 ILE A O 1
ATOM 1762 N N . PHE A 1 210 ? -15.991 17.461 10.386 1.00 91.38 210 PHE A N 1
ATOM 1763 C CA . PHE A 1 210 ? -16.694 17.027 9.183 1.00 91.38 210 PHE A CA 1
ATOM 1764 C C . PHE A 1 210 ? -17.756 18.057 8.795 1.00 91.38 210 PHE A C 1
ATOM 1766 O O . PHE A 1 210 ? -18.761 18.210 9.486 1.00 91.38 210 PHE A O 1
ATOM 1773 N N . LYS A 1 211 ? -17.552 18.756 7.669 1.00 87.38 211 LYS A N 1
ATOM 1774 C CA . LYS A 1 211 ? -18.571 19.666 7.100 1.00 87.38 211 LYS A CA 1
ATOM 1775 C C . LYS A 1 211 ? -19.764 18.905 6.518 1.00 87.38 211 LYS A C 1
ATOM 1777 O O . LYS A 1 211 ? -20.877 19.416 6.496 1.00 87.38 211 LYS A O 1
ATOM 1782 N N . LYS A 1 212 ? -19.511 17.690 6.031 1.00 89.88 212 LYS A N 1
ATOM 1783 C CA . LYS A 1 212 ? -20.498 16.764 5.483 1.00 89.88 212 LYS A CA 1
ATOM 1784 C C . LYS A 1 212 ? -20.154 15.358 5.961 1.00 89.88 212 LYS A C 1
ATOM 1786 O O . LYS A 1 212 ? -18.981 14.987 5.963 1.00 89.88 212 LYS A O 1
ATOM 1791 N N . LYS A 1 213 ? -21.172 14.595 6.355 1.00 94.44 213 LYS A N 1
ATOM 1792 C CA . LYS A 1 213 ? -21.021 13.187 6.723 1.00 94.44 213 LYS A CA 1
ATOM 1793 C C . LYS A 1 213 ? -20.928 12.308 5.480 1.00 94.44 213 LYS A C 1
ATOM 1795 O O . LYS A 1 213 ? -21.522 12.603 4.444 1.00 94.44 213 LYS A O 1
ATOM 1800 N N . PHE A 1 214 ? -20.213 11.202 5.608 1.00 95.25 214 PHE A N 1
ATOM 1801 C CA . PHE A 1 214 ? -20.218 10.123 4.641 1.00 95.25 214 PHE A CA 1
ATOM 1802 C C . PHE A 1 214 ? -21.585 9.453 4.630 1.00 95.25 214 PHE A C 1
ATOM 1804 O O . PHE A 1 214 ? -22.119 9.064 5.679 1.00 95.25 214 PHE A O 1
ATOM 1811 N N . SER A 1 215 ? -22.108 9.297 3.417 1.00 92.31 215 SER A N 1
ATOM 1812 C CA . SER A 1 215 ? -23.345 8.569 3.168 1.00 92.31 215 SER A CA 1
ATOM 1813 C C . SER A 1 215 ? -23.263 7.118 3.652 1.00 92.31 215 SER A C 1
ATOM 1815 O O . SER A 1 215 ? -22.187 6.570 3.919 1.00 92.31 215 SER A O 1
ATOM 1817 N N . LYS A 1 216 ? -24.427 6.480 3.804 1.00 93.69 216 LYS A N 1
ATOM 1818 C CA . LYS A 1 216 ? -24.516 5.078 4.228 1.00 93.69 216 LYS A CA 1
ATOM 1819 C C . LYS A 1 216 ? -23.691 4.165 3.312 1.00 93.69 216 LYS A C 1
ATOM 1821 O O . LYS A 1 216 ? -23.856 4.168 2.097 1.00 93.69 216 LYS A O 1
ATOM 1826 N N . LEU A 1 217 ? -22.848 3.334 3.924 1.00 95.31 217 LEU A N 1
ATOM 1827 C CA . LEU A 1 217 ? -21.890 2.488 3.220 1.00 95.31 217 LEU A CA 1
ATOM 1828 C C . LEU A 1 217 ? -22.571 1.281 2.562 1.00 95.31 217 LEU A C 1
ATOM 1830 O O . LEU A 1 217 ? -23.292 0.514 3.214 1.00 95.31 217 LEU A O 1
ATOM 1834 N N . ASN A 1 218 ? -22.288 1.047 1.281 1.00 91.69 218 ASN A N 1
ATOM 1835 C CA . ASN A 1 218 ? -22.914 -0.041 0.531 1.00 91.69 218 ASN A CA 1
ATOM 1836 C C . ASN A 1 218 ? -22.369 -1.409 0.956 1.00 91.69 218 ASN A C 1
ATOM 1838 O O . ASN A 1 218 ? -21.262 -1.806 0.596 1.00 91.69 218 ASN A O 1
ATOM 1842 N N . GLY A 1 219 ? -23.185 -2.182 1.674 1.00 90.25 219 GLY A N 1
ATOM 1843 C CA . GLY A 1 219 ? -22.838 -3.541 2.102 1.00 90.25 219 GLY A CA 1
ATOM 1844 C C . GLY A 1 219 ? -22.042 -3.618 3.410 1.00 90.25 219 GLY A C 1
ATOM 1845 O O . GLY A 1 219 ? -21.677 -4.721 3.818 1.00 90.25 219 GLY A O 1
ATOM 1846 N N . VAL A 1 220 ? -21.820 -2.490 4.099 1.00 93.38 220 VAL A N 1
ATOM 1847 C CA . VAL A 1 220 ? -21.137 -2.425 5.403 1.00 93.38 220 VAL A CA 1
ATOM 1848 C C . VAL A 1 220 ? -22.138 -2.030 6.486 1.00 93.38 220 VAL A C 1
ATOM 1850 O O . VAL A 1 220 ? -22.597 -0.895 6.551 1.00 93.38 220 VAL A O 1
ATOM 1853 N N . CYS A 1 221 ? -22.489 -2.969 7.367 1.00 92.62 221 CYS A N 1
ATOM 1854 C CA . CYS A 1 221 ? -23.413 -2.688 8.468 1.00 92.62 221 CYS A CA 1
ATOM 1855 C C . CYS A 1 221 ? -22.732 -1.934 9.625 1.00 92.62 221 CYS A C 1
ATOM 1857 O O . CYS A 1 221 ? -21.508 -1.959 9.771 1.00 92.62 221 CYS A O 1
ATOM 1859 N N . ASN A 1 222 ? -23.536 -1.345 10.518 1.00 93.38 222 ASN A N 1
ATOM 1860 C CA . ASN A 1 222 ? -23.043 -0.581 11.670 1.00 93.38 222 ASN A CA 1
ATOM 1861 C C . ASN A 1 222 ? -22.077 -1.372 12.563 1.00 93.38 222 ASN A C 1
ATOM 1863 O O . ASN A 1 222 ? -21.111 -0.799 13.053 1.00 93.38 222 ASN A O 1
ATOM 1867 N N . LEU A 1 223 ? -22.301 -2.677 12.760 1.00 92.62 223 LEU A N 1
ATOM 1868 C CA . LEU A 1 223 ? -21.380 -3.524 13.530 1.00 92.62 223 LEU A CA 1
ATOM 1869 C C . LEU A 1 223 ? -20.025 -3.684 12.834 1.00 92.62 223 LEU A C 1
ATOM 1871 O O . LEU A 1 223 ? -18.995 -3.618 13.494 1.00 92.62 223 LEU A O 1
ATOM 1875 N N . THR A 1 224 ? -20.018 -3.844 11.508 1.00 93.38 224 THR A N 1
ATOM 1876 C CA . THR A 1 224 ? -18.774 -3.940 10.730 1.00 93.38 224 THR A CA 1
ATOM 1877 C C . THR A 1 224 ? -18.003 -2.628 10.801 1.00 93.38 224 THR A C 1
ATOM 1879 O O . THR A 1 224 ? -16.825 -2.647 11.135 1.00 93.38 224 THR A O 1
ATOM 1882 N N . LEU A 1 225 ? -18.677 -1.489 10.596 1.00 95.25 225 LEU A N 1
ATOM 1883 C CA . LEU A 1 225 ? -18.036 -0.174 10.673 1.00 95.25 225 LEU A CA 1
ATOM 1884 C C . LEU A 1 225 ? -17.465 0.104 12.072 1.00 95.25 225 LEU A C 1
ATOM 1886 O O . LEU A 1 225 ? -16.309 0.502 12.198 1.00 95.25 225 LEU A O 1
ATOM 1890 N N . ARG A 1 226 ? -18.240 -0.161 13.132 1.00 93.81 226 ARG A N 1
ATOM 1891 C CA . ARG A 1 226 ? -17.762 -0.058 14.523 1.00 93.81 226 ARG A CA 1
ATOM 1892 C C . ARG A 1 226 ? -16.522 -0.916 14.745 1.00 93.81 226 ARG A C 1
ATOM 1894 O O . ARG A 1 226 ? -15.554 -0.440 15.328 1.00 93.81 226 ARG A O 1
ATOM 1901 N N . ARG A 1 227 ? -16.529 -2.152 14.235 1.00 92.12 227 ARG A N 1
ATOM 1902 C CA . ARG A 1 227 ? -15.396 -3.071 14.361 1.00 92.12 227 ARG A CA 1
ATOM 1903 C C . ARG A 1 227 ? -14.171 -2.610 13.564 1.00 92.12 227 ARG A C 1
ATOM 1905 O O . ARG A 1 227 ? -13.058 -2.794 14.044 1.00 92.12 227 ARG A O 1
ATOM 1912 N N . THR A 1 228 ? -14.350 -1.968 12.409 1.00 94.31 228 THR A N 1
ATOM 1913 C CA . THR A 1 228 ? -13.263 -1.318 11.656 1.00 94.31 228 THR A CA 1
ATOM 1914 C C . THR A 1 228 ? -12.610 -0.202 12.477 1.00 94.31 228 THR A C 1
ATOM 1916 O O . THR A 1 228 ? -11.392 -0.188 12.623 1.00 94.31 228 THR A O 1
ATOM 1919 N N . PHE A 1 229 ? -13.400 0.677 13.100 1.00 94.81 229 PHE A N 1
ATOM 1920 C CA . PHE A 1 229 ? -12.869 1.741 13.964 1.00 94.81 229 PHE A CA 1
ATOM 1921 C C . PHE A 1 229 ? -12.253 1.212 15.267 1.00 94.81 229 PHE A C 1
ATOM 1923 O O . PHE A 1 229 ? -11.238 1.733 15.723 1.00 94.81 229 PHE A O 1
ATOM 1930 N N . TYR A 1 230 ? -12.805 0.139 15.838 1.00 92.69 230 TYR A N 1
ATOM 1931 C CA . TYR A 1 230 ? -12.180 -0.565 16.959 1.00 92.69 230 TYR A CA 1
ATOM 1932 C C . TYR A 1 230 ? -10.800 -1.117 16.595 1.00 92.69 230 TYR A C 1
ATOM 1934 O O . TYR A 1 230 ? -9.854 -0.968 17.361 1.00 92.69 230 TYR A O 1
ATOM 1942 N N . MET A 1 231 ? -10.693 -1.763 15.429 1.00 91.62 231 MET A N 1
ATOM 1943 C CA . MET A 1 231 ? -9.438 -2.320 14.925 1.00 91.62 231 MET A CA 1
ATOM 1944 C C . MET A 1 231 ? -8.379 -1.231 14.788 1.00 91.62 231 MET A C 1
ATOM 1946 O O . MET A 1 231 ? -7.245 -1.412 15.224 1.00 91.62 231 MET A O 1
ATOM 1950 N N . PHE A 1 232 ? -8.778 -0.088 14.234 1.00 92.75 232 PHE A N 1
ATOM 1951 C CA . PHE A 1 232 ? -7.915 1.072 14.084 1.00 92.75 232 PHE A CA 1
ATOM 1952 C C . PHE A 1 232 ? -7.395 1.574 15.432 1.00 92.75 232 PHE A C 1
ATOM 1954 O O . PHE A 1 232 ? -6.186 1.636 15.629 1.00 92.75 232 PHE A O 1
ATOM 1961 N N . TRP A 1 233 ? -8.291 1.809 16.392 1.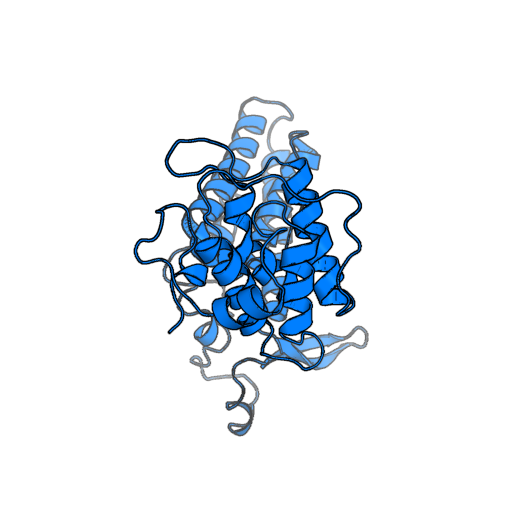00 91.50 233 TRP A N 1
ATOM 1962 C CA . TRP A 1 233 ? -7.927 2.199 17.756 1.00 91.50 233 TRP A CA 1
ATOM 1963 C C . TRP A 1 233 ? -6.969 1.209 18.431 1.00 91.50 233 TRP A C 1
ATOM 1965 O O . TRP A 1 233 ? -5.922 1.595 18.942 1.00 91.50 233 TRP A O 1
ATOM 1975 N N . LYS A 1 234 ? -7.292 -0.088 18.387 1.00 89.12 234 LYS A N 1
ATOM 1976 C CA . LYS A 1 234 ? -6.487 -1.128 19.035 1.00 89.12 234 LYS A CA 1
ATOM 1977 C C . LYS A 1 234 ? -5.091 -1.249 18.417 1.00 89.12 234 LYS A C 1
ATOM 1979 O O . LYS A 1 234 ? -4.124 -1.497 19.128 1.00 89.12 234 LYS A O 1
ATOM 1984 N N . LYS A 1 235 ? -4.960 -1.056 17.101 1.00 87.50 235 LYS A N 1
ATOM 1985 C CA . LYS A 1 235 ? -3.663 -1.083 16.404 1.00 87.50 235 LYS A CA 1
ATOM 1986 C C . LYS A 1 235 ? -2.826 0.180 16.612 1.00 87.50 235 LYS A C 1
ATOM 1988 O O . LYS A 1 235 ? -1.609 0.097 16.477 1.00 87.50 235 LYS A O 1
ATOM 1993 N N . LEU A 1 236 ? -3.449 1.296 16.993 1.00 85.94 236 LEU A N 1
ATOM 1994 C CA . LEU A 1 236 ? -2.747 2.483 17.492 1.00 85.94 236 LEU A CA 1
ATOM 1995 C C . LEU A 1 236 ? -2.171 2.283 18.909 1.00 85.94 236 LEU A C 1
ATOM 1997 O O . LEU A 1 236 ? -1.430 3.138 19.374 1.00 85.94 236 LEU A O 1
ATOM 2001 N N . GLY A 1 237 ? -2.452 1.150 19.568 1.00 74.94 237 GLY A N 1
ATOM 2002 C CA . GLY A 1 237 ? -1.783 0.738 20.805 1.00 74.94 237 GLY A CA 1
ATOM 2003 C C . GLY A 1 237 ? -2.449 1.200 22.099 1.00 74.94 237 GLY A C 1
ATOM 2004 O O . GLY A 1 237 ? -1.799 1.159 23.134 1.00 74.94 237 GLY A O 1
ATOM 2005 N N . GLU A 1 238 ? -3.717 1.626 22.050 1.00 68.75 238 GLU A N 1
ATOM 2006 C CA . GLU A 1 238 ? -4.445 2.169 23.216 1.00 68.75 238 GLU A CA 1
ATOM 2007 C C . GLU A 1 238 ? -3.729 3.366 23.881 1.00 68.75 238 GLU A C 1
ATOM 2009 O O . GLU A 1 238 ? -3.900 3.629 25.066 1.00 68.75 238 GLU A O 1
ATOM 2014 N N . ASP A 1 239 ? -2.942 4.098 23.088 1.00 72.06 239 ASP A N 1
ATOM 2015 C CA . ASP A 1 239 ? -2.220 5.312 23.474 1.00 72.06 239 ASP A CA 1
ATOM 2016 C C . ASP A 1 239 ? -3.186 6.383 24.024 1.00 72.06 239 ASP A C 1
ATOM 2018 O O . ASP A 1 239 ? -4.260 6.618 23.454 1.00 72.06 239 ASP A O 1
ATOM 2022 N N . GLU A 1 240 ? -2.791 7.068 25.105 1.00 75.31 240 GLU A N 1
ATOM 2023 C CA . GLU A 1 240 ? -3.526 8.195 25.700 1.00 75.31 240 GLU A CA 1
ATOM 2024 C C . GLU A 1 240 ? -3.819 9.310 24.688 1.00 75.31 240 GLU A C 1
ATOM 2026 O O . GLU A 1 240 ? -4.805 10.039 24.831 1.00 75.31 240 GLU A O 1
ATOM 2031 N N . LYS A 1 241 ? -3.012 9.426 23.626 1.00 82.12 241 LYS A N 1
ATOM 2032 C CA . LYS A 1 241 ? -3.247 10.355 22.517 1.00 82.12 241 LYS A CA 1
ATOM 2033 C C . LYS A 1 241 ? -4.541 10.046 21.752 1.00 82.12 241 LYS A C 1
ATOM 2035 O O . LYS A 1 241 ? -5.210 10.973 21.277 1.00 82.12 241 LYS A O 1
ATOM 2040 N N . TYR A 1 242 ? -4.927 8.771 21.661 1.00 86.62 242 TYR A N 1
ATOM 2041 C CA . TYR A 1 242 ? -6.088 8.293 20.901 1.00 86.62 242 TYR A CA 1
ATOM 2042 C C . TYR A 1 242 ? -7.086 7.558 21.807 1.00 86.62 242 TYR A C 1
ATOM 2044 O O . TYR A 1 242 ? -7.352 6.365 21.617 1.00 86.62 242 TYR A O 1
ATOM 2052 N N . PRO A 1 243 ? -7.690 8.245 22.787 1.00 89.62 243 PRO A N 1
ATOM 2053 C CA . PRO A 1 243 ? -8.619 7.607 23.694 1.00 89.62 243 PRO A CA 1
ATOM 2054 C C . PRO A 1 243 ? -9.869 7.143 22.927 1.00 89.62 243 PRO A C 1
ATOM 2056 O O . PRO A 1 243 ? -10.268 7.688 21.888 1.00 89.62 243 PRO A O 1
ATOM 2059 N N . ARG A 1 244 ? -10.469 6.052 23.407 1.00 90.69 244 ARG A N 1
ATOM 2060 C CA . ARG A 1 244 ? -11.541 5.330 22.702 1.00 90.69 244 ARG A CA 1
ATOM 2061 C C . ARG A 1 244 ? -12.783 6.192 22.444 1.00 90.69 244 ARG A C 1
ATOM 2063 O O . ARG A 1 244 ? -13.489 5.981 21.458 1.00 90.69 244 ARG A O 1
ATOM 2070 N N . ASP A 1 245 ? -13.057 7.156 23.311 1.00 93.00 245 ASP A N 1
ATOM 2071 C CA . ASP A 1 245 ? -14.115 8.157 23.156 1.00 93.00 245 ASP A CA 1
ATOM 2072 C C . ASP A 1 245 ? -13.898 9.040 21.915 1.00 93.00 245 ASP A C 1
ATOM 2074 O O . ASP A 1 245 ? -14.845 9.260 21.158 1.00 93.00 245 ASP A O 1
ATOM 2078 N N . LYS A 1 246 ? -12.660 9.458 21.616 1.00 93.81 246 LYS A N 1
ATOM 2079 C CA . LYS A 1 246 ? -12.354 10.209 20.387 1.00 93.81 246 LYS A CA 1
ATOM 2080 C C . LYS A 1 246 ? -12.606 9.382 19.130 1.00 93.81 246 LYS A C 1
ATOM 2082 O O . LYS A 1 246 ? -13.097 9.919 18.142 1.00 93.81 246 LYS A O 1
ATOM 2087 N N . ILE A 1 247 ? -12.350 8.076 19.171 1.00 94.00 247 ILE A N 1
ATOM 2088 C CA . ILE A 1 247 ? -12.654 7.156 18.061 1.00 94.00 247 ILE A CA 1
ATOM 2089 C C . ILE A 1 247 ? -14.166 7.048 17.844 1.00 94.00 247 ILE A C 1
ATOM 2091 O O . ILE A 1 247 ? -14.645 7.092 16.709 1.00 94.00 247 ILE A O 1
ATOM 2095 N N . VAL A 1 248 ? -14.935 6.953 18.932 1.00 95.19 248 VAL A N 1
ATOM 2096 C CA . VAL A 1 248 ? -16.404 6.959 18.888 1.00 95.19 248 VAL A CA 1
ATOM 2097 C C . VAL A 1 248 ? -16.932 8.281 18.335 1.00 95.19 248 VAL A C 1
ATOM 2099 O O . VAL A 1 248 ? -17.824 8.276 17.482 1.00 95.19 248 VAL A O 1
ATOM 2102 N N . LYS A 1 249 ? -16.358 9.404 18.771 1.00 95.62 249 LYS A N 1
ATOM 2103 C CA . LYS A 1 249 ? -16.727 10.741 18.308 1.00 95.62 249 LYS A CA 1
ATOM 2104 C C . LYS A 1 249 ? -16.398 10.934 16.829 1.00 95.62 249 LYS A C 1
ATOM 2106 O O . LYS A 1 249 ? -17.258 11.407 16.090 1.00 95.62 249 LYS A O 1
ATOM 2111 N N . PHE A 1 250 ? -15.224 10.486 16.371 1.00 96.56 250 PHE A N 1
ATOM 2112 C CA . PHE A 1 250 ? -14.874 10.449 14.947 1.00 96.56 250 PHE A CA 1
ATOM 2113 C C . PHE A 1 250 ? -15.934 9.672 14.170 1.00 96.56 250 PHE A C 1
ATOM 2115 O O . PHE A 1 250 ? -16.529 10.207 13.241 1.00 96.56 250 PHE A O 1
ATOM 2122 N N . LEU A 1 251 ? -16.218 8.430 14.571 1.00 95.81 251 LEU A N 1
ATOM 2123 C CA . LEU A 1 251 ? -17.196 7.569 13.904 1.00 95.81 251 LEU A CA 1
ATOM 2124 C C . LEU A 1 251 ? -18.581 8.238 13.802 1.00 95.81 251 LEU A C 1
ATOM 2126 O O . LEU A 1 251 ? -19.209 8.197 12.744 1.00 95.81 251 LEU A O 1
ATOM 2130 N N . LYS A 1 252 ? -19.054 8.869 14.883 1.00 95.38 252 LYS A N 1
ATOM 2131 C CA . LYS A 1 252 ? -20.367 9.531 14.935 1.00 95.38 252 LYS A CA 1
ATOM 2132 C C . LYS A 1 252 ? -20.434 10.807 14.092 1.00 95.38 252 LYS A C 1
ATOM 2134 O O . LYS A 1 252 ? -21.472 11.080 13.483 1.00 95.38 252 LYS A O 1
ATOM 2139 N N . LEU A 1 253 ? -19.359 11.595 14.079 1.00 95.62 253 LEU A N 1
ATOM 2140 C CA . LEU A 1 253 ? -19.277 12.822 13.287 1.00 95.62 253 LEU A CA 1
ATOM 2141 C C . LEU A 1 253 ? -19.061 12.534 11.804 1.00 95.62 253 LEU A C 1
ATOM 2143 O O . LEU A 1 253 ? -19.551 13.296 10.982 1.00 95.62 253 LEU A O 1
ATOM 2147 N N . ALA A 1 254 ? -18.383 11.438 11.467 1.00 96.44 254 ALA A N 1
ATOM 2148 C CA . ALA A 1 254 ? -18.029 11.111 10.097 1.00 96.44 254 ALA A CA 1
ATOM 2149 C C . ALA A 1 254 ? -19.162 10.434 9.311 1.00 96.44 254 ALA A C 1
ATOM 2151 O O . ALA A 1 254 ? -19.270 10.691 8.122 1.00 96.44 254 ALA A O 1
ATOM 2152 N N . PHE A 1 255 ? -20.009 9.584 9.911 1.00 97.19 255 PHE A N 1
ATOM 2153 C CA . PHE A 1 255 ? -20.924 8.716 9.142 1.00 97.19 255 PHE A CA 1
ATOM 2154 C C . PHE A 1 255 ? -22.410 8.910 9.476 1.00 97.19 255 PHE A C 1
ATOM 2156 O O . PHE A 1 255 ? -22.817 8.825 10.636 1.00 97.19 255 PHE A O 1
ATOM 2163 N N . GLU A 1 256 ? -23.250 9.043 8.444 1.00 95.44 256 GLU A N 1
ATOM 2164 C CA . GLU A 1 256 ? -24.716 9.142 8.580 1.00 95.44 256 GLU A CA 1
ATOM 2165 C C . GLU A 1 256 ? -25.326 7.882 9.214 1.00 95.44 256 GLU A C 1
ATOM 2167 O O . GLU A 1 256 ? -26.202 7.954 10.073 1.00 95.44 256 GLU A O 1
ATOM 2172 N N . GLN A 1 257 ? -24.823 6.695 8.858 1.00 94.38 257 GLN A N 1
ATOM 2173 C CA . GLN A 1 257 ? -25.424 5.415 9.265 1.00 94.38 257 GLN A CA 1
ATOM 2174 C C . GLN A 1 257 ? -25.421 5.141 10.782 1.00 94.38 257 GLN A C 1
ATOM 2176 O O . GLN A 1 257 ? -26.116 4.236 11.254 1.00 94.38 257 GLN A O 1
ATOM 2181 N N . VAL A 1 258 ? -24.650 5.910 11.554 1.00 93.94 258 VAL A N 1
ATOM 2182 C CA . VAL A 1 258 ? -24.566 5.832 13.022 1.00 93.94 258 VAL A CA 1
ATOM 2183 C C . VAL A 1 258 ? -25.037 7.109 13.719 1.00 93.94 258 VAL A C 1
ATOM 2185 O O . VAL A 1 258 ? -24.971 7.179 14.944 1.00 93.94 258 VAL A O 1
ATOM 2188 N N . GLU A 1 259 ? -25.542 8.096 12.980 1.00 90.44 259 GLU A N 1
ATOM 2189 C CA . GLU A 1 259 ? -25.882 9.423 13.498 1.00 90.44 259 GLU A CA 1
ATOM 2190 C C . GLU A 1 259 ? -26.839 9.372 14.693 1.00 90.44 259 GLU A C 1
ATOM 2192 O O . GLU A 1 259 ? -26.548 9.941 15.750 1.00 90.44 259 GLU A O 1
ATOM 2197 N N . ILE A 1 260 ? -27.925 8.609 14.553 1.00 91.56 260 ILE A N 1
ATOM 2198 C CA . ILE A 1 260 ? -28.955 8.436 15.586 1.00 91.56 260 ILE A CA 1
ATOM 2199 C C . ILE A 1 260 ? -28.499 7.558 16.761 1.00 91.56 260 ILE A C 1
ATOM 2201 O O . ILE A 1 260 ? -29.170 7.490 17.786 1.00 91.56 260 ILE A O 1
ATOM 2205 N N . THR A 1 261 ? -27.364 6.858 16.640 1.00 92.69 261 THR A N 1
ATOM 2206 C CA . THR A 1 261 ? -26.845 6.027 17.734 1.00 92.69 261 THR A CA 1
ATOM 2207 C C . THR A 1 261 ? -26.153 6.916 18.767 1.00 92.69 261 THR A C 1
ATOM 2209 O O . THR A 1 261 ? -25.282 7.713 18.417 1.00 92.69 261 THR A O 1
ATOM 2212 N N . SER A 1 262 ? -26.495 6.775 20.050 1.00 93.56 262 SER A N 1
ATOM 2213 C CA . SER A 1 262 ? -25.803 7.504 21.122 1.00 93.56 262 SER A CA 1
ATOM 2214 C C . SER A 1 262 ? -24.312 7.139 21.188 1.00 93.56 262 SER A C 1
ATOM 2216 O O . SER A 1 262 ? -23.930 6.008 20.875 1.00 93.56 262 SER A O 1
ATOM 2218 N N . GLU A 1 263 ? -23.462 8.074 21.623 1.00 93.69 263 GLU A N 1
ATOM 2219 C CA . GLU A 1 263 ? -22.026 7.802 21.804 1.00 93.69 263 GLU A CA 1
ATOM 2220 C C . GLU A 1 263 ? -21.791 6.665 22.797 1.00 93.69 263 GLU A C 1
ATOM 2222 O O . GLU A 1 263 ? -20.992 5.780 22.517 1.00 93.69 263 GLU A O 1
ATOM 2227 N N . LYS A 1 264 ? -22.569 6.601 23.886 1.00 93.38 264 LYS A N 1
ATOM 2228 C CA . LYS A 1 264 ? -22.523 5.489 24.846 1.00 93.38 264 LYS A CA 1
ATOM 2229 C C . LYS A 1 264 ? -22.774 4.139 24.166 1.00 93.38 264 LYS A C 1
ATOM 2231 O O . LYS A 1 264 ? -21.990 3.209 24.313 1.00 93.38 264 LYS A O 1
ATOM 2236 N N . THR A 1 265 ? -23.814 4.037 23.338 1.00 92.31 265 THR A N 1
ATOM 2237 C CA . THR A 1 265 ? -24.122 2.797 22.604 1.00 92.31 265 THR A CA 1
ATOM 2238 C C . THR A 1 265 ? -23.047 2.443 21.569 1.00 92.31 265 THR A C 1
ATOM 2240 O O . THR A 1 265 ? -22.785 1.260 21.333 1.00 92.31 265 THR A O 1
ATOM 2243 N N . LEU A 1 266 ? -22.431 3.438 20.924 1.00 93.44 266 LEU A N 1
ATOM 2244 C CA . LEU A 1 266 ? -21.295 3.216 20.025 1.00 93.44 266 LEU A CA 1
ATOM 2245 C C . LEU A 1 266 ? -20.068 2.726 20.792 1.00 93.44 266 LEU A C 1
ATOM 2247 O O . LEU A 1 266 ? -19.435 1.768 20.352 1.00 93.44 266 LEU A O 1
ATOM 2251 N N . TYR A 1 267 ? -19.786 3.334 21.942 1.00 93.25 267 TYR A N 1
ATOM 2252 C CA . TYR A 1 267 ? -18.696 2.970 22.833 1.00 93.25 267 TYR A CA 1
ATOM 2253 C C . TYR A 1 267 ? -18.843 1.523 23.303 1.00 93.25 267 TYR A C 1
ATOM 2255 O O . TYR A 1 267 ? -17.978 0.699 23.001 1.00 93.25 267 TYR A O 1
ATOM 2263 N N . ASP A 1 268 ? -19.973 1.171 23.919 1.00 88.25 268 ASP A N 1
ATOM 2264 C CA . ASP A 1 268 ? -20.255 -0.180 24.426 1.00 88.25 268 ASP A CA 1
ATOM 2265 C C . ASP A 1 268 ? -20.293 -1.223 23.296 1.00 88.25 268 ASP A C 1
ATOM 2267 O O . ASP A 1 268 ? -19.938 -2.390 23.468 1.00 88.25 268 ASP A O 1
ATOM 2271 N N . GLY A 1 269 ? -20.724 -0.804 22.104 1.00 85.19 269 GLY A N 1
ATOM 2272 C CA . GLY A 1 269 ? -20.849 -1.653 20.925 1.00 85.19 269 GLY A CA 1
ATOM 2273 C C . GLY A 1 269 ? -19.585 -1.787 20.075 1.00 85.19 269 GLY A C 1
ATOM 2274 O O . GLY A 1 269 ? -19.615 -2.568 19.125 1.00 85.19 269 GLY A O 1
ATOM 2275 N N . LEU A 1 270 ? -18.509 -1.048 20.367 1.00 86.44 270 LEU A N 1
ATOM 2276 C CA . LEU A 1 270 ? -17.323 -0.954 19.501 1.00 86.44 270 LEU A CA 1
ATOM 2277 C C . LEU A 1 270 ? -16.607 -2.309 19.343 1.00 86.44 270 LEU A C 1
ATOM 2279 O O . LEU A 1 270 ? -16.110 -2.646 18.272 1.00 86.44 270 LEU A O 1
ATOM 2283 N N . THR A 1 271 ? -16.613 -3.126 20.397 1.00 86.44 271 THR A N 1
ATOM 2284 C CA . THR A 1 271 ? -15.975 -4.450 20.430 1.00 86.44 271 THR A CA 1
ATOM 2285 C C . THR A 1 271 ? -16.827 -5.555 19.803 1.00 86.44 271 THR A C 1
ATOM 2287 O O . THR A 1 271 ? -16.294 -6.626 19.506 1.00 86.44 271 THR A O 1
ATOM 2290 N N . LYS A 1 272 ? -18.130 -5.326 19.578 1.00 87.31 272 LYS A N 1
ATOM 2291 C CA . LYS A 1 272 ? -19.051 -6.356 19.076 1.00 87.31 272 LYS A CA 1
ATOM 2292 C C . LYS A 1 272 ? -18.709 -6.746 17.639 1.00 87.31 272 LYS A C 1
ATOM 2294 O O . LYS A 1 272 ? -18.440 -5.895 16.793 1.00 87.31 272 LYS A O 1
ATOM 2299 N N . LYS A 1 273 ? -18.768 -8.047 17.355 1.00 84.44 273 LYS A N 1
ATOM 2300 C CA . LYS A 1 273 ? -18.514 -8.608 16.023 1.00 84.44 273 LYS A CA 1
ATOM 2301 C C . LYS A 1 273 ? -19.834 -8.959 15.327 1.00 84.44 273 LYS A C 1
ATOM 2303 O O . LYS A 1 273 ? -20.776 -9.383 16.000 1.00 84.44 273 LYS A O 1
ATOM 2308 N N . PRO A 1 274 ? -19.931 -8.803 13.997 1.00 85.56 274 PRO A N 1
ATOM 2309 C CA . PRO A 1 274 ? -21.036 -9.368 13.234 1.00 85.56 274 PRO A CA 1
ATOM 2310 C C . PRO A 1 274 ? -20.985 -10.906 13.257 1.00 85.56 274 PRO A C 1
ATOM 2312 O O . PRO A 1 274 ? -19.909 -11.496 13.268 1.00 85.56 274 PRO A O 1
ATOM 2315 N N . LEU A 1 275 ? -22.155 -11.555 13.214 1.00 83.06 275 LEU A N 1
ATOM 2316 C CA . LEU A 1 275 ? -22.274 -13.024 13.188 1.00 83.06 275 LEU A CA 1
ATOM 2317 C C . LEU A 1 275 ? -21.703 -13.651 11.909 1.00 83.06 275 LEU A C 1
ATOM 2319 O O . LEU A 1 275 ? -21.242 -14.787 11.918 1.00 83.06 275 LEU A O 1
ATOM 2323 N N . LYS A 1 276 ? -21.769 -12.921 10.791 1.00 86.81 276 LYS A N 1
ATOM 2324 C CA . LYS A 1 276 ? -21.264 -13.352 9.487 1.00 86.81 276 LYS A CA 1
ATOM 2325 C C . LYS A 1 276 ? -20.512 -12.207 8.833 1.00 86.81 276 LYS A C 1
ATOM 2327 O O . LYS A 1 276 ? -21.022 -11.089 8.751 1.00 86.81 276 LYS A O 1
ATOM 2332 N N . TRP A 1 277 ? -19.319 -12.508 8.341 1.00 88.44 277 TRP A N 1
ATOM 2333 C CA . TRP A 1 277 ? -18.484 -11.551 7.632 1.00 88.44 277 TRP A CA 1
ATOM 2334 C C . TRP A 1 277 ? -18.745 -11.588 6.130 1.00 88.44 277 TRP A C 1
ATOM 2336 O O . TRP A 1 277 ? -18.890 -12.658 5.541 1.00 88.44 277 TRP A O 1
ATOM 2346 N N . LYS A 1 278 ? -18.761 -10.411 5.503 1.00 87.56 278 LYS A N 1
ATOM 2347 C CA . LYS A 1 278 ? -18.746 -10.293 4.041 1.00 87.56 278 LYS A CA 1
ATOM 2348 C C . LYS A 1 278 ? -17.348 -10.611 3.499 1.00 87.56 278 LYS A C 1
ATOM 2350 O O . LYS A 1 278 ? -16.352 -10.436 4.217 1.00 87.56 278 LYS A O 1
ATOM 2355 N N . LYS A 1 279 ? -17.258 -11.115 2.261 1.00 85.44 279 LYS A N 1
ATOM 2356 C CA . LYS A 1 279 ? -15.975 -11.601 1.714 1.00 85.44 279 LYS A CA 1
ATOM 2357 C C . LYS A 1 279 ? -14.991 -10.446 1.559 1.00 85.44 279 LYS A C 1
ATOM 2359 O O . LYS A 1 279 ? -13.875 -10.568 2.056 1.00 85.44 279 LYS A O 1
ATOM 2364 N N . PHE A 1 280 ? -15.463 -9.321 1.018 1.00 82.31 280 PHE A N 1
ATOM 2365 C CA . PHE A 1 280 ? -14.678 -8.105 0.765 1.00 82.31 280 PHE A CA 1
ATOM 2366 C C . PHE A 1 280 ? -14.119 -7.386 2.013 1.00 82.31 280 PHE A C 1
ATOM 2368 O O . PHE A 1 280 ? -13.289 -6.495 1.877 1.00 82.31 280 PHE A O 1
ATOM 2375 N N . ILE A 1 281 ? -14.537 -7.752 3.232 1.00 86.25 281 ILE A N 1
ATOM 2376 C CA . ILE A 1 281 ? -13.968 -7.182 4.467 1.00 86.25 281 ILE A CA 1
ATOM 2377 C C . ILE A 1 281 ? -12.553 -7.754 4.683 1.00 86.25 281 ILE A C 1
ATOM 2379 O O . ILE A 1 281 ? -12.378 -8.974 4.586 1.00 86.25 281 ILE A O 1
ATOM 2383 N N . PRO A 1 282 ? -11.537 -6.942 5.013 1.00 86.06 282 PRO A N 1
ATOM 2384 C CA . PRO A 1 282 ? -10.168 -7.424 5.146 1.00 86.06 282 PRO A CA 1
ATOM 2385 C C . PRO A 1 282 ? -10.003 -8.322 6.376 1.00 86.06 282 PRO A C 1
ATOM 2387 O O . PRO A 1 282 ? -10.678 -8.142 7.396 1.00 86.06 282 PRO A O 1
ATOM 2390 N N . LYS A 1 283 ? -9.081 -9.292 6.289 1.00 85.19 283 LYS A N 1
ATOM 2391 C CA . LYS A 1 283 ? -8.786 -10.236 7.382 1.00 85.19 283 LYS A CA 1
ATOM 2392 C C . LYS A 1 283 ? -8.438 -9.518 8.678 1.00 85.19 283 LYS A C 1
ATOM 2394 O O . LYS A 1 283 ? -8.990 -9.882 9.704 1.00 85.19 283 LYS A O 1
ATOM 2399 N N . ILE A 1 284 ? -7.662 -8.432 8.617 1.00 82.31 284 ILE A N 1
ATOM 2400 C CA . ILE A 1 284 ? -7.288 -7.646 9.800 1.00 82.31 284 ILE A CA 1
ATOM 2401 C C . ILE A 1 284 ? -8.506 -7.188 10.615 1.00 82.31 284 ILE A C 1
ATOM 2403 O O . ILE A 1 284 ? -8.466 -7.244 11.831 1.00 82.31 284 ILE A O 1
ATOM 2407 N N . VAL A 1 285 ? -9.625 -6.817 9.977 1.00 86.12 285 VAL A N 1
ATOM 2408 C CA . VAL A 1 285 ? -10.860 -6.402 10.675 1.00 86.12 285 VAL A CA 1
ATOM 2409 C C . VAL A 1 285 ? -11.614 -7.605 11.264 1.00 86.12 285 VAL A C 1
ATOM 2411 O O . VAL A 1 285 ? -12.261 -7.484 12.311 1.00 86.12 285 VAL A O 1
ATOM 2414 N N . LYS A 1 286 ? -11.524 -8.767 10.603 1.00 85.19 286 LYS A N 1
ATOM 2415 C CA . LYS A 1 286 ? -12.143 -10.036 11.027 1.00 85.19 286 LYS A CA 1
ATOM 2416 C C . LYS A 1 286 ? -11.389 -10.671 12.201 1.00 85.19 286 LYS A C 1
ATOM 2418 O O . LYS A 1 286 ? -12.010 -11.201 13.123 1.00 85.19 286 LYS A O 1
ATOM 2423 N N . GLU A 1 287 ? -10.065 -10.601 12.160 1.00 70.31 287 GLU A N 1
ATOM 2424 C CA . GLU A 1 287 ? -9.122 -11.300 13.027 1.00 70.31 287 GLU A CA 1
ATOM 2425 C C . GLU A 1 287 ? -8.683 -10.394 14.179 1.00 70.31 287 GLU A C 1
ATOM 2427 O O . GLU A 1 287 ? -7.633 -9.763 14.175 1.00 70.31 287 GLU A O 1
ATOM 2432 N N . LEU A 1 288 ? -9.519 -10.345 15.210 1.00 60.47 288 LEU A N 1
ATOM 2433 C CA . LEU A 1 288 ? -9.062 -10.085 16.574 1.00 60.47 288 LEU A CA 1
ATOM 2434 C C . LEU A 1 288 ? -9.945 -10.898 17.523 1.00 60.47 288 LEU A C 1
ATOM 2436 O O . LEU A 1 288 ? -11.155 -10.940 17.263 1.00 60.47 288 LEU A O 1
ATOM 2440 N N . PRO A 1 289 ? -9.398 -11.496 18.599 1.00 49.28 289 PRO A N 1
ATOM 2441 C CA . PRO A 1 289 ? -10.180 -12.001 19.724 1.00 49.28 289 PRO A CA 1
ATOM 2442 C C . PRO A 1 289 ? -11.129 -10.927 20.266 1.00 49.28 289 PRO A C 1
ATOM 2444 O O . PRO A 1 289 ? -10.809 -9.714 20.194 1.00 49.28 289 PRO A O 1
#

Secondary structure (DSSP, 8-state):
---SS---SS-TTHHHHHHTSTTTGGGTTTSS------SS-----GGGGG-TTEEEEEEE-TTS-EEEEEEEHHHHHHHHHHHHHHHHHHHHHHHHHHSPTT-HHHHHHHHHHHHHHHHHHHHTHHHHHHSGGGGHHHHHHHHHHIIIII--PPPP------HHHHHHHHHHGGGGSB-TTS-BSS-HHHHHHHHHHHHHHHHHSSPP--SSPBPPPTT--HHHHHHHHHHHHHHTTS-TTS-HHHHHHHHHHHBGGGTTS-HHHHHHHTTPPPSS--TTS-HHHH---

Sequence (289 aa):
MKIKIHSTETEPLNFFKWFFNSETIAKYYDWFFDDKNTQYEPRLNPSQKSNRLDGYIEYLCPNNNFELVKVTIEESLDKYLSVQSSSTIKLITNNVNELIKDSKEYQNQLEFYIKELNDLEDSQKELIQQYPFLVKPIIDIQNYINRRYLKGSIREYNIIENKNEKLIYEIFSYLGGVNDNGNKVLNNNDYDYLIQSLKSFIATGEVPIFKKKFSKLNGVCNLTLRRTFYMFWKKLGEDEKYPRDKIVKFLKLAFEQVEITSEKTLYDGLTKKPLKWKKFIPKIVKELP

Radius of gyration: 24.88 Å; chains: 1; bounding box: 70×38×61 Å

pLDDT: mean 78.06, std 18.13, range [33.59, 97.19]

Foldseek 3Di:
DDQPWAADLVRLCGSLVVCLDDPNVVCLLCNVPVPPDDDDDDDDDVVVVPPSQWDWDFDLDPVRDTDTDIDGSLVVVLVVLVVSLVSSLVSLVVNLVVDDAPDPVSVVSLVVLLVVLVVSCVSNVVVCLVVVSSNVSSLSSNQSSCVPHVVDDRDDSDDPVPPLLNLCCLLCVLQCAAFPVRHRQFDPVLSVVVSVQSVVCVVQLAQDQDPDAGEHGDPQAPLLLLLSLLLSCVVVPCDPSNHLLSSLVNSCRHHPNCVPPDSVNSSVSSNDHDPDDGPSRHVSSVDDD